Protein AF-A0A924K082-F1 (afdb_monomer_lite)

Structure (mmCIF, N/CA/C/O backbone):
data_AF-A0A924K082-F1
#
_entry.id   AF-A0A924K082-F1
#
loop_
_atom_site.group_PDB
_atom_site.id
_atom_site.type_symbol
_atom_site.label_atom_id
_atom_site.label_alt_id
_atom_site.label_comp_id
_atom_site.label_asym_id
_atom_site.label_entity_id
_atom_site.label_seq_id
_atom_site.pdbx_PDB_ins_code
_atom_site.Cartn_x
_atom_site.Cartn_y
_atom_site.Cartn_z
_atom_site.occupancy
_atom_site.B_iso_or_equiv
_atom_site.auth_seq_id
_atom_site.auth_comp_id
_atom_site.auth_asym_id
_atom_site.auth_atom_id
_atom_site.pdbx_PDB_model_num
ATOM 1 N N . MET A 1 1 ? -10.746 14.418 -27.716 1.00 26.72 1 MET A N 1
ATOM 2 C CA . MET A 1 1 ? -11.856 13.749 -27.009 1.00 26.72 1 MET A CA 1
ATOM 3 C C . MET A 1 1 ? -11.469 12.290 -26.883 1.00 26.72 1 MET A C 1
ATOM 5 O O . MET A 1 1 ? -11.535 11.559 -27.858 1.00 26.72 1 MET A O 1
ATOM 9 N N . THR A 1 2 ? -10.890 11.936 -25.743 1.00 29.92 2 THR A N 1
ATOM 10 C CA . THR A 1 2 ? -10.291 10.631 -25.459 1.00 29.92 2 THR A CA 1
ATOM 11 C C . THR A 1 2 ? -11.339 9.735 -24.813 1.00 29.92 2 THR A C 1
ATOM 13 O O . THR A 1 2 ? -11.785 9.998 -23.698 1.00 29.92 2 THR A O 1
ATOM 16 N N . HIS A 1 3 ? -11.756 8.686 -25.519 1.00 24.58 3 HIS A N 1
ATOM 17 C CA . HIS A 1 3 ? -12.536 7.612 -24.919 1.00 24.58 3 HIS A CA 1
ATOM 18 C C . HIS A 1 3 ? -11.596 6.763 -24.061 1.00 24.58 3 HIS A C 1
ATOM 20 O O . HIS A 1 3 ? -10.894 5.894 -24.563 1.00 24.58 3 HIS A O 1
ATOM 26 N N . SER A 1 4 ? -11.567 7.054 -22.761 1.00 30.02 4 SER A N 1
ATOM 27 C CA . SER A 1 4 ? -11.063 6.129 -21.750 1.00 30.02 4 SER A CA 1
ATOM 28 C C . SER A 1 4 ? -12.054 4.968 -21.681 1.00 30.02 4 SER A C 1
ATOM 30 O O . SER A 1 4 ? -13.101 5.066 -21.043 1.00 30.02 4 SER A O 1
ATOM 32 N N . MET A 1 5 ? -11.777 3.898 -22.425 1.00 28.41 5 MET A N 1
ATOM 33 C CA . MET A 1 5 ? -12.442 2.620 -22.205 1.00 28.41 5 MET A CA 1
ATOM 34 C C . MET A 1 5 ? -11.800 1.993 -20.969 1.00 28.41 5 MET A C 1
ATOM 36 O O . MET A 1 5 ? -10.816 1.275 -21.061 1.00 28.41 5 MET A O 1
ATOM 40 N N . LEU A 1 6 ? -12.332 2.346 -19.799 1.00 30.39 6 LEU A N 1
ATOM 41 C CA . LEU A 1 6 ? -12.111 1.608 -18.561 1.00 30.39 6 LEU A CA 1
ATOM 42 C C . LEU A 1 6 ? -12.690 0.202 -18.762 1.00 30.39 6 LEU A C 1
ATOM 44 O O . LEU A 1 6 ? -13.906 0.015 -18.673 1.00 30.39 6 LEU A O 1
ATOM 48 N N . ALA A 1 7 ? -11.840 -0.774 -19.074 1.00 30.09 7 ALA A N 1
ATOM 49 C CA . ALA A 1 7 ? -12.211 -2.171 -18.931 1.00 30.09 7 ALA A CA 1
ATOM 50 C C . ALA A 1 7 ? -12.443 -2.468 -17.436 1.00 30.09 7 ALA A C 1
ATOM 52 O O . ALA A 1 7 ? -11.798 -1.863 -16.571 1.00 30.09 7 ALA A O 1
ATOM 53 N N . PRO A 1 8 ? -13.391 -3.356 -17.097 1.00 28.47 8 PRO A N 1
ATOM 54 C CA . PRO A 1 8 ? -13.754 -3.618 -15.718 1.00 28.47 8 PRO A CA 1
ATOM 55 C C . PRO A 1 8 ? -12.577 -4.316 -15.038 1.00 28.47 8 PRO A C 1
ATOM 57 O O . PRO A 1 8 ? -12.337 -5.500 -15.264 1.00 28.47 8 PRO A O 1
ATOM 60 N N . THR A 1 9 ? -11.854 -3.596 -14.177 1.00 35.03 9 THR A N 1
ATOM 61 C CA . THR A 1 9 ? -11.096 -4.222 -13.090 1.00 35.03 9 THR A CA 1
ATOM 62 C C . THR A 1 9 ? -12.038 -5.230 -12.448 1.00 35.03 9 THR A C 1
ATOM 64 O O . THR A 1 9 ? -13.104 -4.831 -11.969 1.00 35.03 9 THR A O 1
ATOM 67 N N . SER A 1 10 ? -11.722 -6.524 -12.551 1.00 34.97 10 SER A N 1
ATOM 68 C CA . SER A 1 10 ? -12.610 -7.580 -12.080 1.00 34.97 10 SER A CA 1
ATOM 69 C C . SER A 1 10 ? -13.038 -7.254 -10.655 1.00 34.97 10 SER A C 1
ATOM 71 O O . SER A 1 10 ? -12.187 -7.064 -9.786 1.00 34.97 10 SER A O 1
ATOM 73 N N . LEU A 1 11 ? -14.352 -7.157 -10.475 1.00 38.88 11 LEU A N 1
ATOM 74 C CA . LEU A 1 11 ? -15.087 -7.020 -9.224 1.00 38.88 11 LEU A CA 1
ATOM 75 C C . LEU A 1 11 ? -14.789 -8.209 -8.292 1.00 38.88 11 LEU A C 1
ATOM 77 O O . LEU A 1 11 ? -15.653 -9.036 -8.044 1.00 38.88 11 LEU A O 1
ATOM 81 N N . ALA A 1 12 ? -13.553 -8.353 -7.823 1.00 42.09 12 ALA A N 1
ATOM 82 C CA . ALA A 1 12 ? -13.219 -9.266 -6.744 1.00 42.09 12 ALA A CA 1
ATOM 83 C C . ALA A 1 12 ? -13.394 -8.480 -5.447 1.00 42.09 12 ALA A C 1
ATOM 85 O O . ALA A 1 12 ? -12.447 -7.898 -4.914 1.00 42.09 12 ALA A O 1
ATOM 86 N N . ASP A 1 13 ? -14.639 -8.395 -4.983 1.00 44.03 13 ASP A N 1
ATOM 87 C CA . ASP A 1 13 ? -14.909 -7.933 -3.632 1.00 44.03 13 ASP A CA 1
ATOM 88 C C . ASP A 1 13 ? -14.080 -8.792 -2.654 1.00 44.03 13 ASP A C 1
ATOM 90 O O . ASP A 1 13 ? -14.045 -10.019 -2.740 1.00 44.03 13 ASP A O 1
ATOM 94 N N . GLY A 1 14 ? -13.405 -8.148 -1.705 1.00 53.84 14 GLY A N 1
ATOM 95 C CA . GLY A 1 14 ? -12.950 -8.799 -0.484 1.00 53.84 14 GLY A CA 1
ATOM 96 C C . GLY A 1 14 ? -11.584 -9.501 -0.506 1.00 53.84 14 GLY A C 1
ATOM 97 O O . GLY A 1 14 ? -11.430 -10.597 -1.035 1.00 53.84 14 GLY A O 1
ATOM 98 N N . HIS A 1 15 ? -10.612 -8.983 0.242 1.00 67.38 15 HIS A N 1
ATOM 99 C CA . HIS A 1 15 ? -9.517 -9.776 0.821 1.00 67.38 15 HIS A CA 1
ATOM 100 C C . HIS A 1 15 ? -9.980 -10.650 2.004 1.00 67.38 15 HIS A C 1
ATOM 102 O O . HIS A 1 15 ? -9.296 -11.597 2.408 1.00 67.38 15 HIS A O 1
ATOM 108 N N . GLY A 1 16 ? -11.162 -10.356 2.545 1.00 66.62 16 GLY A N 1
ATOM 109 C CA . GLY A 1 16 ? -11.896 -11.232 3.446 1.00 66.62 16 GLY A CA 1
ATOM 110 C C . GLY A 1 16 ? -11.431 -11.187 4.908 1.00 66.62 16 GLY A C 1
ATOM 111 O O . GLY A 1 16 ? -10.506 -10.465 5.289 1.00 66.62 16 GLY A O 1
ATOM 112 N N . PRO A 1 17 ? -12.069 -11.987 5.780 1.00 68.62 17 PRO A N 1
ATOM 113 C CA . PRO A 1 17 ? -11.933 -11.864 7.233 1.00 68.62 17 PRO A CA 1
ATOM 114 C C . PRO A 1 17 ? -10.538 -12.184 7.773 1.00 68.62 17 PRO A C 1
ATOM 116 O O . PRO A 1 17 ? -10.190 -11.733 8.862 1.00 68.62 17 PRO A O 1
ATOM 119 N N . GLN A 1 18 ? -9.754 -12.992 7.056 1.00 74.62 18 GLN A N 1
ATOM 120 C CA . GLN A 1 18 ? -8.394 -13.354 7.467 1.00 74.62 18 GLN A CA 1
ATOM 121 C C . GLN A 1 18 ? -7.409 -12.232 7.185 1.00 74.62 18 GLN A C 1
ATOM 123 O O . GLN A 1 18 ? -6.561 -11.953 8.026 1.00 74.62 18 GLN A O 1
ATOM 128 N N . TRP A 1 19 ? -7.568 -11.550 6.050 1.00 82.81 19 TRP A N 1
ATOM 129 C CA . TRP A 1 19 ? -6.830 -10.327 5.783 1.00 82.81 19 TRP A CA 1
ATOM 130 C C . TRP A 1 19 ? -7.171 -9.260 6.819 1.00 82.81 19 TRP A C 1
ATOM 132 O O . TRP A 1 19 ? -6.271 -8.729 7.456 1.00 82.81 19 TRP A O 1
ATOM 142 N N . ALA A 1 20 ? -8.459 -9.028 7.085 1.00 84.00 20 ALA A N 1
ATOM 143 C CA . ALA A 1 20 ? -8.888 -8.101 8.130 1.00 84.00 20 ALA A CA 1
ATOM 144 C C . ALA A 1 20 ? -8.333 -8.463 9.521 1.00 84.00 20 ALA A C 1
ATOM 146 O O . ALA A 1 20 ? -7.926 -7.579 10.270 1.00 84.00 20 ALA A O 1
ATOM 147 N N . ALA A 1 21 ? -8.279 -9.754 9.869 1.00 82.69 21 ALA A N 1
ATOM 148 C CA . ALA A 1 21 ? -7.679 -10.211 11.121 1.00 82.69 21 ALA A CA 1
ATOM 149 C C . ALA A 1 21 ? -6.160 -9.978 11.161 1.00 82.69 21 ALA A C 1
ATOM 151 O O . ALA A 1 21 ? -5.647 -9.528 12.179 1.00 82.69 21 ALA A O 1
ATOM 152 N N . ALA A 1 22 ? -5.450 -10.230 10.060 1.00 88.50 22 ALA A N 1
ATOM 153 C CA . ALA A 1 22 ? -4.018 -9.967 9.962 1.00 88.50 22 ALA A CA 1
ATOM 154 C C . ALA A 1 22 ? -3.694 -8.468 9.987 1.00 88.50 22 ALA A C 1
ATOM 156 O O . ALA A 1 22 ? -2.711 -8.069 10.605 1.00 88.50 22 ALA A O 1
ATOM 157 N N . VAL A 1 23 ? -4.534 -7.629 9.372 1.00 92.06 23 VAL A N 1
ATOM 158 C CA . VAL A 1 23 ? -4.428 -6.169 9.481 1.00 92.06 23 VAL A CA 1
ATOM 159 C C . VAL A 1 23 ? -4.683 -5.726 10.921 1.00 92.06 23 VAL A C 1
ATOM 161 O O . VAL A 1 23 ? -3.953 -4.880 11.417 1.00 92.06 23 VAL A O 1
ATOM 164 N N . ALA A 1 24 ? -5.657 -6.306 11.623 1.00 90.12 24 ALA A N 1
ATOM 165 C CA . ALA A 1 24 ? -5.892 -5.996 13.033 1.00 90.12 24 ALA A CA 1
ATOM 166 C C . ALA A 1 24 ? -4.722 -6.420 13.944 1.00 90.12 24 ALA A C 1
ATOM 168 O O . ALA A 1 24 ? -4.342 -5.648 14.819 1.00 90.12 24 ALA A O 1
ATOM 169 N N . ASP A 1 25 ? -4.102 -7.581 13.705 1.00 90.56 25 ASP A N 1
ATOM 170 C CA . ASP A 1 25 ? -2.865 -7.991 14.399 1.00 90.56 25 ASP A CA 1
ATOM 171 C C . ASP A 1 25 ? -1.707 -7.024 14.081 1.00 90.56 25 ASP A C 1
ATOM 173 O O . ASP A 1 25 ? -1.004 -6.561 14.977 1.00 90.56 25 ASP A O 1
ATOM 177 N N . LEU A 1 26 ? -1.561 -6.610 12.815 1.00 93.00 26 LEU A N 1
ATOM 178 C CA . LEU A 1 26 ? -0.624 -5.548 12.436 1.00 93.00 26 LEU A CA 1
ATOM 179 C C . LEU A 1 26 ? -0.899 -4.246 13.206 1.00 93.00 26 LEU A C 1
ATOM 181 O O . LEU A 1 26 ? 0.051 -3.625 13.669 1.00 93.00 26 LEU A O 1
ATOM 185 N N . VAL A 1 27 ? -2.158 -3.822 13.344 1.00 92.19 27 VAL A N 1
ATOM 186 C CA . VAL A 1 27 ? -2.535 -2.586 14.057 1.00 92.19 27 VAL A CA 1
ATOM 187 C C . VAL A 1 27 ? -2.154 -2.667 15.530 1.00 92.19 27 VAL A C 1
ATOM 189 O O . VAL A 1 27 ? -1.570 -1.722 16.060 1.00 92.19 27 VAL A O 1
ATOM 192 N N . ASP A 1 28 ? -2.438 -3.795 16.178 1.00 89.25 28 ASP A N 1
ATOM 193 C CA . ASP A 1 28 ? -2.092 -4.015 17.582 1.00 89.25 28 ASP A CA 1
ATOM 194 C C . ASP A 1 28 ? -0.571 -3.945 17.800 1.00 89.25 28 ASP A C 1
ATOM 196 O O . ASP A 1 28 ? -0.080 -3.173 18.629 1.00 89.25 28 ASP A O 1
ATOM 200 N N . ARG A 1 29 ? 0.202 -4.647 16.959 1.00 90.75 29 ARG A N 1
ATOM 201 C CA . ARG A 1 29 ? 1.673 -4.622 17.006 1.00 90.75 29 ARG A CA 1
ATOM 202 C C . ARG A 1 29 ? 2.254 -3.255 16.651 1.00 90.75 29 ARG A C 1
ATOM 204 O O . ARG A 1 29 ? 3.216 -2.816 17.278 1.00 90.75 29 ARG A O 1
ATOM 211 N N . ALA A 1 30 ? 1.679 -2.568 15.666 1.00 89.88 30 ALA A N 1
ATOM 212 C CA . ALA A 1 30 ? 2.106 -1.233 15.261 1.00 89.88 30 ALA A CA 1
ATOM 213 C C . ALA A 1 30 ? 1.944 -0.225 16.403 1.00 89.88 30 ALA A C 1
ATOM 215 O O . ALA A 1 30 ? 2.813 0.624 16.589 1.00 89.88 30 ALA A O 1
ATOM 216 N N . GLY A 1 31 ? 0.887 -0.352 17.213 1.00 85.94 31 GLY A N 1
ATOM 217 C CA . GLY A 1 31 ? 0.677 0.488 18.394 1.00 85.94 31 GLY A CA 1
ATOM 218 C C . GLY A 1 31 ? 1.845 0.457 19.387 1.00 85.94 31 GLY A C 1
ATOM 219 O O . GLY A 1 31 ? 2.114 1.479 20.018 1.00 85.94 31 GLY A O 1
ATOM 220 N N . ALA A 1 32 ? 2.549 -0.678 19.476 1.00 85.12 32 ALA A N 1
ATOM 221 C CA . ALA A 1 32 ? 3.740 -0.869 20.306 1.00 85.12 32 ALA A CA 1
ATOM 222 C C . ALA A 1 32 ? 5.065 -0.527 19.597 1.00 85.12 32 ALA A C 1
ATOM 224 O O . ALA A 1 32 ? 6.075 -0.330 20.265 1.00 85.12 32 ALA A O 1
ATOM 225 N N . ALA A 1 33 ? 5.080 -0.495 18.260 1.00 87.94 33 ALA A N 1
ATOM 226 C CA . ALA A 1 33 ? 6.289 -0.269 17.464 1.00 87.94 33 ALA A CA 1
ATOM 227 C C . ALA A 1 33 ? 6.651 1.218 17.300 1.00 87.94 33 ALA A C 1
ATOM 229 O O . ALA A 1 33 ? 7.806 1.540 17.023 1.00 87.94 33 ALA A O 1
ATOM 230 N N . PHE A 1 34 ? 5.671 2.115 17.431 1.00 88.81 34 PHE A N 1
ATOM 231 C CA . PHE A 1 34 ? 5.895 3.561 17.435 1.00 88.81 34 PHE A CA 1
ATOM 232 C C . PHE A 1 34 ? 6.294 4.071 18.821 1.00 88.81 34 PHE A C 1
ATOM 234 O O . PHE A 1 34 ? 5.855 3.522 19.832 1.00 88.81 34 PHE A O 1
ATOM 241 N N . ASP A 1 35 ? 7.049 5.173 18.849 1.00 85.94 35 ASP A N 1
ATOM 242 C CA . ASP A 1 35 ? 7.566 5.792 20.073 1.00 85.94 35 ASP A CA 1
ATOM 243 C C . ASP A 1 35 ? 6.460 5.962 21.143 1.00 85.94 35 ASP A C 1
ATOM 245 O O . ASP A 1 35 ? 5.474 6.685 20.914 1.00 85.94 35 ASP A O 1
ATOM 249 N N . PRO A 1 36 ? 6.593 5.314 22.320 1.00 81.44 36 PRO A N 1
ATOM 250 C CA . PRO A 1 36 ? 5.608 5.396 23.394 1.00 81.44 36 PRO A CA 1
ATOM 251 C C . PRO A 1 36 ? 5.480 6.805 23.992 1.00 81.44 36 PRO A C 1
ATOM 253 O O . PRO A 1 36 ? 4.479 7.095 24.650 1.00 81.44 36 PRO A O 1
ATOM 256 N N . ALA A 1 37 ? 6.446 7.703 23.766 1.00 85.00 37 ALA A N 1
ATOM 257 C CA . ALA A 1 37 ? 6.351 9.097 24.190 1.00 85.00 37 ALA A CA 1
ATOM 258 C C . ALA A 1 37 ? 5.257 9.868 23.430 1.00 85.00 37 ALA A C 1
ATOM 260 O O . ALA A 1 37 ? 4.687 10.822 23.967 1.00 85.00 37 ALA A O 1
ATOM 261 N N . VAL A 1 38 ? 4.907 9.446 22.209 1.00 84.81 38 VAL A N 1
ATOM 262 C CA . VAL A 1 38 ? 3.809 10.043 21.441 1.00 84.81 38 VAL A CA 1
ATOM 263 C C . VAL A 1 38 ? 2.475 9.628 22.069 1.00 84.81 38 VAL A C 1
ATOM 265 O O . VAL A 1 38 ? 2.086 8.472 21.977 1.00 84.81 38 VAL A O 1
ATOM 268 N N . GLN A 1 39 ? 1.732 10.563 22.663 1.00 80.50 39 GLN A N 1
ATOM 269 C CA . GLN A 1 39 ? 0.473 10.282 23.382 1.00 80.50 39 GLN A CA 1
ATOM 270 C C . GLN A 1 39 ? -0.773 10.133 22.474 1.00 80.50 39 GLN A C 1
ATOM 272 O O . GLN A 1 39 ? -1.863 9.839 22.962 1.00 80.50 39 GLN A O 1
ATOM 277 N N . GLY A 1 40 ? -0.637 10.352 21.162 1.00 86.38 40 GLY A N 1
ATOM 278 C CA . GLY A 1 40 ? -1.740 10.309 20.195 1.00 86.38 40 GLY A CA 1
ATOM 279 C C . GLY A 1 40 ? -2.251 8.914 19.837 1.00 86.38 40 GLY A C 1
ATOM 280 O O . GLY A 1 40 ? -1.585 7.903 20.086 1.00 86.38 40 GLY A O 1
ATOM 281 N N . CYS A 1 41 ? -3.423 8.865 19.195 1.00 89.44 41 CYS A N 1
ATOM 282 C CA . CYS A 1 41 ? -4.020 7.615 18.726 1.00 89.44 41 CYS A CA 1
ATOM 283 C C . CYS A 1 41 ? -3.287 7.066 17.492 1.00 89.44 41 CYS A C 1
ATOM 285 O O . CYS A 1 41 ? -2.743 7.823 16.689 1.00 89.44 41 CYS A O 1
ATOM 287 N N . LEU A 1 42 ? -3.284 5.741 17.327 1.00 92.50 42 LEU A N 1
ATOM 288 C CA . LEU A 1 42 ? -2.924 5.128 16.053 1.00 92.50 42 LEU A CA 1
ATOM 289 C C . LEU A 1 42 ? -4.115 5.290 15.108 1.00 92.50 42 LEU A C 1
ATOM 291 O O . LEU A 1 42 ? -5.166 4.672 15.301 1.00 92.50 42 LEU A O 1
ATOM 295 N N . THR A 1 43 ? -3.952 6.125 14.086 1.00 93.69 43 THR A N 1
ATOM 296 C CA . THR A 1 43 ? -4.981 6.287 13.057 1.00 93.69 43 THR A CA 1
ATOM 297 C C . THR A 1 43 ? -4.789 5.246 11.963 1.00 93.69 43 THR A C 1
ATOM 299 O O . THR A 1 43 ? -3.770 5.245 11.282 1.00 93.69 43 THR A O 1
ATOM 302 N N . VAL A 1 44 ? -5.789 4.395 11.755 1.00 94.56 44 VAL A N 1
ATOM 303 C CA . VAL A 1 44 ? -5.894 3.504 10.598 1.00 94.56 44 VAL A CA 1
ATOM 304 C C . VAL A 1 44 ? -6.682 4.233 9.520 1.00 94.56 44 VAL A C 1
ATOM 306 O O . VAL A 1 44 ? -7.897 4.395 9.631 1.00 94.56 44 VAL A O 1
ATOM 309 N N . MET A 1 45 ? -5.982 4.709 8.497 1.00 93.75 45 MET A N 1
ATOM 310 C CA . MET A 1 45 ? -6.576 5.409 7.368 1.00 93.75 45 MET A CA 1
ATOM 311 C C . MET A 1 45 ? -6.750 4.444 6.194 1.00 93.75 45 MET A C 1
ATOM 313 O O . MET A 1 45 ? -5.765 3.994 5.608 1.00 93.75 45 MET A O 1
ATOM 317 N N . ASP A 1 46 ? -7.998 4.142 5.851 1.00 91.94 46 ASP A N 1
ATOM 318 C CA . ASP A 1 46 ? -8.342 3.279 4.720 1.00 91.94 46 ASP A CA 1
ATOM 319 C C . ASP A 1 46 ? -8.511 4.121 3.456 1.00 91.94 46 ASP A C 1
ATOM 321 O O . ASP A 1 46 ? -9.392 4.979 3.412 1.00 91.94 46 ASP A O 1
ATOM 325 N N . LEU A 1 47 ? -7.650 3.909 2.454 1.00 89.44 47 LEU A N 1
ATOM 326 C CA . LEU A 1 47 ? -7.717 4.608 1.168 1.00 89.44 47 LEU A CA 1
ATOM 327 C C . LEU A 1 47 ? -8.620 3.918 0.146 1.00 89.44 47 LEU A C 1
ATOM 329 O O . LEU A 1 47 ? -8.826 4.494 -0.923 1.00 89.44 47 LEU A O 1
ATOM 333 N N . GLU A 1 48 ? -9.134 2.719 0.441 1.00 80.38 48 GLU A N 1
ATOM 334 C CA . GLU A 1 48 ? -10.056 1.967 -0.416 1.00 80.38 48 GLU A CA 1
ATOM 335 C C . GLU A 1 48 ? -11.379 1.585 0.283 1.00 80.38 48 GLU A C 1
ATOM 337 O O . GLU A 1 48 ? -11.898 0.483 0.075 1.00 80.38 48 GLU A O 1
ATOM 342 N N . PRO A 1 49 ? -12.016 2.504 1.039 1.00 71.44 49 PRO A N 1
ATOM 343 C CA . PRO A 1 49 ? -13.183 2.199 1.875 1.00 71.44 49 PRO A CA 1
ATOM 344 C C . PRO A 1 49 ? -14.456 1.884 1.070 1.00 71.44 49 PRO A C 1
ATOM 346 O O . PRO A 1 49 ? -15.499 1.583 1.651 1.00 71.44 49 PRO A O 1
ATOM 349 N N . TRP A 1 50 ? -14.398 1.986 -0.262 1.00 64.44 50 TRP A N 1
ATOM 350 C CA . TRP A 1 50 ? -15.462 1.569 -1.177 1.00 64.44 50 TRP A CA 1
ATOM 351 C C . TRP A 1 50 ? -15.553 0.042 -1.325 1.00 64.44 50 TRP A C 1
ATOM 353 O O . TRP A 1 50 ? -16.590 -0.452 -1.765 1.00 64.44 50 TRP A O 1
ATOM 363 N N . ARG A 1 51 ? -14.526 -0.728 -0.924 1.00 71.12 51 ARG A N 1
ATOM 364 C CA . ARG A 1 51 ? -14.610 -2.196 -0.802 1.00 71.12 51 ARG A CA 1
ATOM 365 C C . ARG A 1 51 ? -15.420 -2.551 0.450 1.00 71.12 51 ARG A C 1
ATOM 367 O O . ARG A 1 51 ? -14.860 -2.937 1.474 1.00 71.12 51 ARG A O 1
ATOM 374 N N . ARG A 1 52 ? -16.748 -2.373 0.411 1.00 64.38 52 ARG A N 1
ATOM 375 C CA . ARG A 1 52 ? -17.604 -2.396 1.620 1.00 64.38 52 ARG A CA 1
ATOM 376 C C . ARG A 1 52 ? -17.446 -3.663 2.461 1.00 64.38 52 ARG A C 1
ATOM 378 O O . ARG A 1 52 ? -17.438 -3.559 3.683 1.00 64.38 52 ARG A O 1
ATOM 385 N N . ALA A 1 53 ? -17.290 -4.827 1.830 1.00 62.78 53 ALA A N 1
ATOM 386 C CA . ALA A 1 53 ? -17.068 -6.084 2.543 1.00 62.78 53 ALA A CA 1
ATOM 387 C C . ALA A 1 53 ? -15.745 -6.070 3.333 1.00 62.78 53 ALA A C 1
ATOM 389 O O . ALA A 1 53 ? -15.732 -6.424 4.510 1.00 62.78 53 ALA A O 1
ATOM 390 N N . ASP A 1 54 ? -14.648 -5.603 2.730 1.00 72.25 54 ASP A N 1
ATOM 391 C CA . ASP A 1 54 ? -13.355 -5.483 3.414 1.00 72.25 54 ASP A CA 1
ATOM 392 C C . ASP A 1 54 ? -13.383 -4.434 4.514 1.00 72.25 54 ASP A C 1
ATOM 394 O O . ASP A 1 54 ? -12.919 -4.701 5.620 1.00 72.25 54 ASP A O 1
ATOM 398 N N . ALA A 1 55 ? -13.977 -3.274 4.242 1.00 72.94 55 ALA A N 1
ATOM 399 C CA . ALA A 1 55 ? -14.095 -2.208 5.224 1.00 72.94 55 ALA A CA 1
ATOM 400 C C . ALA A 1 55 ? -14.955 -2.639 6.428 1.00 72.94 55 ALA A C 1
ATOM 402 O O . ALA A 1 55 ? -14.615 -2.346 7.575 1.00 72.94 55 ALA A O 1
ATOM 403 N N . TRP A 1 56 ? -16.035 -3.393 6.192 1.00 72.69 56 TRP A N 1
ATOM 404 C CA . TRP A 1 56 ? -16.856 -3.981 7.252 1.00 72.69 56 TRP A CA 1
ATOM 405 C C . TRP A 1 56 ? -16.078 -5.014 8.070 1.00 72.69 56 TRP A C 1
ATOM 407 O O . TRP A 1 56 ? -16.061 -4.948 9.302 1.00 72.69 56 TRP A O 1
ATOM 417 N N . TRP A 1 57 ? -15.382 -5.940 7.404 1.00 77.31 57 TRP A N 1
ATOM 418 C CA . TRP A 1 57 ? -14.562 -6.944 8.075 1.00 77.31 57 TRP A CA 1
ATOM 419 C C . TRP A 1 57 ? -13.465 -6.323 8.922 1.00 77.31 57 TRP A C 1
ATOM 421 O O . TRP A 1 57 ? -13.278 -6.704 10.077 1.00 77.31 57 TRP A O 1
ATOM 431 N N . LEU A 1 58 ? -12.749 -5.369 8.338 1.00 85.12 58 LEU A N 1
ATOM 432 C CA . LEU A 1 58 ? -11.701 -4.619 8.997 1.00 85.12 58 LEU A CA 1
ATOM 433 C C . LEU A 1 58 ? -12.263 -3.909 10.224 1.00 85.12 58 LEU A C 1
ATOM 435 O O . LEU A 1 58 ? -11.746 -4.097 11.322 1.00 85.12 58 LEU A O 1
ATOM 439 N N . ARG A 1 59 ? -13.374 -3.185 10.078 1.00 81.50 59 ARG A N 1
ATOM 440 C CA . ARG A 1 59 ? -14.038 -2.518 11.198 1.00 81.50 59 ARG A CA 1
ATOM 441 C C . ARG A 1 59 ? -14.385 -3.490 12.324 1.00 81.50 59 ARG A C 1
ATOM 443 O O . ARG A 1 59 ? -14.001 -3.233 13.459 1.00 81.50 59 ARG A O 1
ATOM 450 N N . ASN A 1 60 ? -15.019 -4.622 12.025 1.00 80.75 60 ASN A N 1
ATOM 451 C CA . ASN A 1 60 ? -15.367 -5.624 13.039 1.00 80.75 60 ASN A CA 1
ATOM 452 C C . ASN A 1 60 ? -14.155 -6.179 13.797 1.00 80.75 60 ASN A C 1
ATOM 454 O O . ASN A 1 60 ? -14.298 -6.686 14.910 1.00 80.75 60 ASN A O 1
ATOM 458 N N . ARG A 1 61 ? -12.962 -6.126 13.196 1.00 86.62 61 ARG A N 1
ATOM 459 C CA . ARG A 1 61 ? -11.711 -6.535 13.842 1.00 86.62 61 ARG A CA 1
ATOM 460 C C . ARG A 1 61 ? -11.037 -5.399 14.606 1.00 86.62 61 ARG A C 1
ATOM 462 O O . ARG A 1 61 ? -10.450 -5.663 15.649 1.00 86.62 61 ARG A O 1
ATOM 469 N N . LEU A 1 62 ? -11.138 -4.163 14.123 1.00 87.69 62 LEU A N 1
ATOM 470 C CA . LEU A 1 62 ? -10.522 -2.986 14.741 1.00 87.69 62 LEU A CA 1
ATOM 471 C C . LEU A 1 62 ? -11.341 -2.400 15.897 1.00 87.69 62 LEU A C 1
ATOM 473 O O . LEU A 1 62 ? -10.766 -1.902 16.859 1.00 87.69 62 LEU A O 1
ATOM 477 N N . GLU A 1 63 ? -12.670 -2.456 15.828 1.00 84.94 63 GLU A N 1
ATOM 478 C CA . GLU A 1 63 ? -13.568 -1.875 16.835 1.00 84.94 63 GLU A CA 1
ATOM 479 C C . GLU A 1 63 ? -13.334 -2.480 18.237 1.00 84.94 63 GLU A C 1
ATOM 481 O O . GLU A 1 63 ? -13.150 -1.717 19.191 1.00 84.94 63 GLU A O 1
ATOM 486 N N . PRO A 1 64 ? -13.174 -3.812 18.397 1.00 83.19 64 PRO A N 1
ATOM 487 C CA . PRO A 1 64 ? -12.772 -4.393 19.677 1.00 83.19 64 PRO A CA 1
ATOM 488 C C . PRO A 1 64 ? -11.418 -3.889 20.190 1.00 83.19 64 PRO A C 1
ATOM 490 O O . PRO A 1 64 ? -11.284 -3.687 21.394 1.00 83.19 64 PRO A O 1
ATOM 493 N N . LEU A 1 65 ? -10.434 -3.656 19.310 1.00 83.31 65 LEU A N 1
ATOM 494 C CA . LEU A 1 65 ? -9.110 -3.150 19.703 1.00 83.31 65 LEU A CA 1
ATOM 495 C C . LEU A 1 65 ? -9.172 -1.716 20.232 1.00 83.31 65 LEU A C 1
ATOM 497 O O . LEU A 1 65 ? -8.384 -1.349 21.092 1.00 83.31 65 LEU A O 1
ATOM 501 N N . ALA A 1 66 ? -10.115 -0.907 19.752 1.00 80.06 66 ALA A N 1
ATOM 502 C CA . ALA A 1 66 ? -10.283 0.452 20.252 1.00 80.06 66 ALA A CA 1
ATOM 503 C C . ALA A 1 66 ? -11.043 0.536 21.580 1.00 80.06 66 ALA A C 1
ATOM 505 O O . ALA A 1 66 ? -10.826 1.472 22.350 1.00 80.06 66 ALA A O 1
ATOM 506 N N . HIS A 1 67 ? -11.950 -0.407 21.843 1.00 70.88 67 HIS A N 1
ATOM 507 C CA . HIS A 1 67 ? -12.733 -0.442 23.082 1.00 70.88 67 HIS A CA 1
ATOM 508 C C . HIS A 1 67 ? -12.034 -1.191 24.209 1.00 70.88 67 HIS A C 1
ATOM 510 O O . HIS A 1 67 ? -12.157 -0.828 25.383 1.00 70.88 67 HIS A O 1
ATOM 516 N N . ALA A 1 68 ? -11.311 -2.250 23.870 1.00 63.03 68 ALA A N 1
ATOM 517 C CA . ALA A 1 68 ? -10.511 -2.968 24.828 1.00 63.03 68 ALA A CA 1
ATOM 518 C C . ALA A 1 68 ? -9.248 -2.138 25.099 1.00 63.03 68 ALA A C 1
ATOM 520 O O . ALA A 1 68 ? -8.546 -1.759 24.170 1.00 63.03 68 ALA A O 1
ATOM 521 N N . LYS A 1 69 ? -8.899 -1.888 26.369 1.00 61.31 69 LYS A N 1
ATOM 522 C CA . LYS A 1 69 ? -7.576 -1.348 26.764 1.00 61.31 69 LYS A CA 1
ATOM 523 C C . LYS A 1 69 ? -6.438 -2.362 26.507 1.00 61.31 69 LYS A C 1
ATOM 525 O O . LYS A 1 69 ? -5.539 -2.509 27.326 1.00 61.31 69 LYS A O 1
ATOM 530 N N . VAL A 1 70 ? -6.572 -3.156 25.450 1.00 55.62 70 VAL A N 1
ATOM 531 C CA . VAL A 1 70 ? -5.720 -4.288 25.089 1.00 55.62 70 VAL A CA 1
ATOM 532 C C . VAL A 1 70 ? -4.609 -3.813 24.169 1.00 55.62 70 VAL A C 1
ATOM 534 O O . VAL A 1 70 ? -3.473 -4.240 24.352 1.00 55.62 70 VAL A O 1
ATOM 537 N N . SER A 1 71 ? -4.901 -2.879 23.259 1.00 60.00 71 SER A N 1
ATOM 538 C CA . SER A 1 71 ? -3.850 -2.230 22.489 1.00 60.00 71 SER A CA 1
ATOM 539 C C . SER A 1 71 ? -3.067 -1.266 23.378 1.00 60.00 71 SER A C 1
ATOM 541 O O . SER A 1 71 ? -3.620 -0.556 24.223 1.00 60.00 71 SER A O 1
ATOM 543 N N . GLN A 1 72 ? -1.756 -1.191 23.151 1.00 73.25 72 GLN A N 1
ATOM 544 C CA . GLN A 1 72 ? -0.868 -0.242 23.840 1.00 73.25 72 GLN A CA 1
ATOM 545 C C . GLN A 1 72 ? -1.251 1.227 23.574 1.00 73.25 72 GLN A C 1
ATOM 547 O O . GLN A 1 72 ? -0.812 2.131 24.281 1.00 73.25 72 GLN A O 1
ATOM 552 N N . ARG A 1 73 ? -2.072 1.475 22.546 1.00 82.88 73 ARG A N 1
ATOM 553 C CA . ARG A 1 73 ? -2.457 2.803 22.067 1.00 82.88 73 ARG A CA 1
ATOM 554 C C . ARG A 1 73 ? -3.896 2.791 21.560 1.00 82.88 73 ARG A C 1
ATOM 556 O O . ARG A 1 73 ? -4.291 1.847 20.881 1.00 82.88 73 ARG A O 1
ATOM 563 N N . ALA A 1 74 ? -4.669 3.842 21.841 1.00 87.00 74 ALA A N 1
ATOM 564 C CA . ALA A 1 74 ? -6.017 3.998 21.289 1.00 87.00 74 ALA A CA 1
ATOM 565 C C . ALA A 1 74 ? -5.997 3.959 19.750 1.00 87.00 74 ALA A C 1
ATOM 567 O O . ALA A 1 74 ? -5.108 4.547 19.132 1.00 87.00 74 ALA A O 1
ATOM 568 N N . VAL A 1 75 ? -6.985 3.296 19.144 1.00 89.44 75 VAL A N 1
ATOM 569 C CA . VAL A 1 75 ? -7.099 3.124 17.688 1.00 89.44 75 VAL A CA 1
ATOM 570 C C . VAL A 1 75 ? -8.286 3.926 17.153 1.00 89.44 75 VAL A C 1
ATOM 572 O O . VAL A 1 75 ? -9.363 3.945 17.756 1.00 89.44 75 VAL A O 1
ATOM 575 N N . ARG A 1 76 ? -8.091 4.581 16.006 1.00 90.69 76 ARG A N 1
ATOM 576 C CA . ARG A 1 76 ? -9.134 5.291 15.254 1.00 90.69 76 ARG A CA 1
ATOM 577 C C . ARG A 1 76 ? -9.188 4.764 13.828 1.00 90.69 76 ARG A C 1
ATOM 579 O O . ARG A 1 76 ? -8.143 4.627 13.201 1.00 90.69 76 ARG A O 1
ATOM 586 N N . TYR A 1 77 ? -10.387 4.537 13.301 1.00 91.31 77 TYR A N 1
ATOM 587 C CA . TYR A 1 77 ? -10.590 4.154 11.906 1.00 91.31 77 TYR A CA 1
ATOM 588 C C . TYR A 1 77 ? -11.123 5.336 11.091 1.00 91.31 77 TYR A C 1
ATOM 590 O O . TYR A 1 77 ? -12.159 5.922 11.423 1.00 91.31 77 TYR A O 1
ATOM 598 N N . VAL A 1 78 ? -10.412 5.683 10.018 1.00 90.94 78 VAL A N 1
ATOM 599 C CA . VAL A 1 78 ? -10.718 6.837 9.170 1.00 90.94 78 VAL A CA 1
ATOM 600 C C . VAL A 1 78 ? -10.829 6.405 7.702 1.00 90.94 78 VAL A C 1
ATOM 602 O O . VAL A 1 78 ? -9.805 6.173 7.059 1.00 90.94 78 VAL A O 1
ATOM 605 N N . PRO A 1 79 ? -12.044 6.322 7.136 1.00 87.69 79 PRO A N 1
ATOM 606 C CA . PRO A 1 79 ? -12.240 6.156 5.707 1.00 87.69 79 PRO A CA 1
ATOM 607 C C . PRO A 1 79 ? -11.756 7.418 4.988 1.00 87.69 79 PRO A C 1
ATOM 609 O O . PRO A 1 79 ? -12.090 8.553 5.353 1.00 87.69 79 PRO A O 1
ATOM 612 N N . CYS A 1 80 ? -10.967 7.213 3.947 1.00 87.94 80 CYS A N 1
ATOM 613 C CA . CYS A 1 80 ? -10.3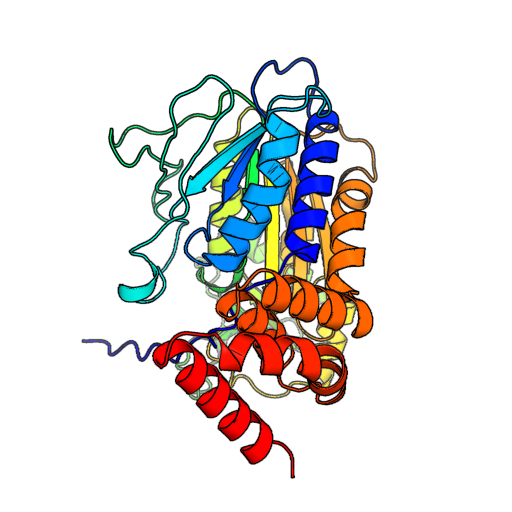72 8.271 3.162 1.00 87.94 80 CYS A CA 1
ATOM 614 C C . CYS A 1 80 ? -10.544 7.967 1.678 1.00 87.94 80 CYS A C 1
ATOM 616 O O . CYS A 1 80 ? -10.308 6.860 1.199 1.00 87.94 80 CYS A O 1
ATOM 618 N N . VAL A 1 81 ? -10.948 8.978 0.924 1.00 84.56 81 VAL A N 1
ATOM 619 C CA . VAL A 1 81 ? -10.902 8.907 -0.530 1.00 84.56 81 VAL A CA 1
ATOM 620 C C . VAL A 1 81 ? -9.445 9.104 -0.950 1.00 84.56 81 VAL A C 1
ATOM 622 O O . VAL A 1 81 ? -8.924 10.217 -0.904 1.00 84.56 81 VAL A O 1
ATOM 625 N N . GLY A 1 82 ? -8.766 8.012 -1.309 1.00 81.31 82 GLY A N 1
ATOM 626 C CA . GLY A 1 82 ? -7.360 8.054 -1.712 1.00 81.31 82 GLY A CA 1
ATOM 627 C C . GLY A 1 82 ? -7.100 8.795 -3.034 1.00 81.31 82 GLY A C 1
ATOM 628 O O . GLY A 1 82 ? -8.025 9.036 -3.817 1.00 81.31 82 GLY A O 1
ATOM 629 N N . PRO A 1 83 ? -5.829 9.131 -3.324 1.00 78.88 83 PRO A N 1
ATOM 630 C CA . PRO A 1 83 ? -5.456 9.780 -4.574 1.00 78.88 83 PRO A CA 1
ATOM 631 C C . PRO A 1 83 ? -5.641 8.832 -5.766 1.00 78.88 83 PRO A C 1
ATOM 633 O O . PRO A 1 83 ? -5.395 7.639 -5.664 1.00 78.88 83 PRO A O 1
ATOM 636 N N . GLY A 1 84 ? -6.023 9.362 -6.928 1.00 75.56 84 GLY A N 1
ATOM 637 C CA . GLY A 1 84 ? -6.163 8.580 -8.163 1.00 75.56 84 GLY A CA 1
ATOM 638 C C . GLY A 1 84 ? -7.608 8.463 -8.652 1.00 75.56 84 GLY A C 1
ATOM 639 O O . GLY A 1 84 ? -8.518 9.034 -8.045 1.00 75.56 84 GLY A O 1
ATOM 640 N N . PRO A 1 85 ? -7.830 7.784 -9.791 1.00 69.38 85 PRO A N 1
ATOM 641 C CA . PRO A 1 85 ? -9.172 7.574 -10.309 1.00 69.38 85 PRO A CA 1
ATOM 642 C C . PRO A 1 85 ? -9.986 6.765 -9.295 1.00 69.38 85 PRO A C 1
ATOM 644 O O . PRO A 1 85 ? -9.572 5.687 -8.849 1.00 69.38 85 PRO A O 1
ATOM 647 N N . LYS A 1 86 ? -11.145 7.311 -8.911 1.00 64.88 86 LYS A N 1
ATOM 648 C CA . LYS A 1 86 ? -12.140 6.554 -8.153 1.00 64.88 86 LYS A CA 1
ATOM 649 C C . LYS A 1 86 ? -12.677 5.439 -9.057 1.00 64.88 86 LYS A C 1
ATOM 651 O O . LYS A 1 86 ? -12.790 5.661 -10.266 1.00 64.88 86 LYS A O 1
ATOM 656 N N . PRO A 1 87 ? -13.044 4.275 -8.503 1.00 61.62 87 PRO A N 1
ATOM 657 C CA . PRO A 1 87 ? -13.891 3.350 -9.243 1.00 61.62 87 PRO A CA 1
ATOM 658 C C . PRO A 1 87 ? -15.184 4.054 -9.690 1.00 61.62 87 PRO A C 1
ATOM 660 O O . PRO A 1 87 ? -15.574 5.067 -9.101 1.00 61.62 87 PRO A O 1
ATOM 663 N N . ALA A 1 88 ? -15.822 3.541 -10.749 1.00 59.53 88 ALA A N 1
ATOM 664 C CA . ALA A 1 88 ? -17.005 4.142 -11.373 1.00 59.53 88 ALA A CA 1
ATOM 665 C C . ALA A 1 88 ? -18.050 4.607 -10.334 1.00 59.53 88 ALA A C 1
ATOM 667 O O . ALA A 1 88 ? -18.259 3.931 -9.328 1.00 59.53 88 ALA A O 1
ATOM 668 N N . GLU A 1 89 ? -18.709 5.750 -10.579 1.00 44.62 89 GLU A N 1
ATOM 669 C CA . GLU A 1 89 ? -19.526 6.516 -9.609 1.00 44.62 89 GLU A CA 1
ATOM 670 C C . GLU A 1 89 ? -20.499 5.692 -8.746 1.00 44.62 89 GLU A C 1
ATOM 672 O O . GLU A 1 89 ? -20.698 6.025 -7.578 1.00 44.62 89 GLU A O 1
ATOM 677 N N . ALA A 1 90 ? -21.049 4.592 -9.270 1.00 45.56 90 ALA A N 1
ATOM 678 C CA . ALA A 1 90 ? -21.926 3.686 -8.525 1.00 45.56 90 ALA A CA 1
ATOM 679 C C . ALA A 1 90 ? -21.242 2.966 -7.336 1.00 45.56 90 ALA A C 1
ATOM 681 O O . ALA A 1 90 ? -21.925 2.572 -6.396 1.00 45.56 90 ALA A O 1
ATOM 682 N N . GLN A 1 91 ? -19.911 2.808 -7.337 1.00 50.75 91 GLN A N 1
ATOM 683 C CA . GLN A 1 91 ? -19.137 2.162 -6.261 1.00 50.75 91 GLN A CA 1
ATOM 684 C C . GLN A 1 91 ? -18.612 3.159 -5.215 1.00 50.75 91 GLN A C 1
ATOM 686 O O . GLN A 1 91 ? -18.465 2.817 -4.044 1.00 50.75 91 GLN A O 1
ATOM 691 N N . ALA A 1 92 ? -18.360 4.412 -5.604 1.00 50.50 92 ALA A N 1
ATOM 692 C CA . ALA A 1 92 ? -17.812 5.435 -4.708 1.00 50.50 92 ALA A CA 1
ATOM 693 C C . ALA A 1 92 ? -18.854 6.051 -3.748 1.00 50.50 92 ALA A C 1
ATOM 695 O O . ALA A 1 92 ? -18.479 6.774 -2.825 1.00 50.50 92 ALA A O 1
ATOM 696 N N . GLN A 1 93 ? -20.150 5.790 -3.958 1.00 51.09 93 GLN A N 1
ATOM 697 C CA . GLN A 1 93 ? -21.249 6.431 -3.222 1.00 51.09 93 GLN A CA 1
ATOM 698 C C . GLN A 1 93 ? -21.449 5.932 -1.781 1.00 51.09 93 GLN A C 1
ATOM 700 O O . GLN A 1 93 ? -22.196 6.561 -1.036 1.00 51.09 93 GLN A O 1
ATOM 705 N N . ALA A 1 94 ? -20.776 4.861 -1.349 1.00 59.59 94 ALA A N 1
ATOM 706 C CA . ALA A 1 94 ? -20.923 4.334 0.008 1.00 59.59 94 ALA A CA 1
ATOM 707 C C . ALA A 1 94 ? -19.570 3.989 0.651 1.00 59.59 94 ALA A C 1
ATOM 709 O O . ALA A 1 94 ? -19.181 2.824 0.717 1.00 59.59 94 ALA A O 1
ATOM 710 N N . LEU A 1 95 ? -18.866 5.014 1.145 1.00 66.56 95 LEU A N 1
ATOM 711 C CA . LEU A 1 95 ? -17.718 4.831 2.039 1.00 66.56 95 LEU A CA 1
ATOM 712 C C . LEU A 1 95 ? -18.195 4.170 3.344 1.00 66.56 95 LEU A C 1
ATOM 714 O O . LEU A 1 95 ? -19.317 4.414 3.790 1.00 66.56 95 LEU A O 1
ATOM 718 N N . ALA A 1 96 ? -17.355 3.347 3.969 1.00 70.44 96 ALA A N 1
ATOM 719 C CA . ALA A 1 96 ? -17.617 2.882 5.330 1.00 70.44 96 ALA A CA 1
ATOM 720 C C . ALA A 1 96 ? -17.690 4.059 6.317 1.00 70.44 96 ALA A C 1
ATOM 722 O O . ALA A 1 96 ? -17.010 5.066 6.127 1.00 70.44 96 ALA A O 1
ATOM 723 N N . ASP A 1 97 ? -18.477 3.921 7.385 1.00 73.88 97 ASP A N 1
ATOM 724 C CA . ASP A 1 97 ? -18.566 4.952 8.420 1.00 73.88 97 ASP A CA 1
ATOM 725 C C . ASP A 1 97 ? -17.260 5.046 9.216 1.00 73.88 97 ASP A C 1
ATOM 727 O O . ASP A 1 97 ? -16.702 4.039 9.668 1.00 73.88 97 ASP A O 1
ATOM 731 N N . ALA A 1 98 ? -16.790 6.275 9.418 1.00 80.62 98 ALA A N 1
ATOM 732 C CA . ALA A 1 98 ? -15.662 6.565 10.290 1.00 80.62 98 ALA A CA 1
ATOM 733 C C . ALA A 1 98 ? -16.028 6.348 11.760 1.00 80.62 98 ALA A C 1
ATOM 735 O O . ALA A 1 98 ? -17.183 6.534 12.145 1.00 80.62 98 ALA A O 1
ATOM 736 N N . TRP A 1 99 ? -15.039 6.044 12.602 1.00 84.44 99 TRP A N 1
ATOM 737 C CA . TRP A 1 99 ? -15.242 6.026 14.050 1.00 84.44 99 TRP A CA 1
ATOM 738 C C . TRP A 1 99 ? -13.933 6.228 14.826 1.00 84.44 99 TRP A C 1
ATOM 740 O O . TRP A 1 99 ? -12.839 5.886 14.378 1.00 84.44 99 TRP A O 1
ATOM 750 N N . SER A 1 100 ? -14.055 6.796 16.026 1.00 70.25 100 SER A N 1
ATOM 751 C CA . SER A 1 100 ? -12.962 6.977 16.983 1.00 70.25 100 SER A CA 1
ATOM 752 C C . SER A 1 100 ? -13.463 6.688 18.388 1.00 70.25 100 SER A C 1
ATOM 754 O O . SER A 1 100 ? -14.542 7.146 18.761 1.00 70.25 100 SER A O 1
ATOM 756 N N . ALA A 1 101 ? -12.646 6.041 19.219 1.00 64.81 101 ALA A N 1
ATOM 757 C CA . ALA A 1 101 ? -12.881 6.066 20.658 1.00 64.81 101 ALA A CA 1
ATOM 758 C C . ALA A 1 101 ? -12.787 7.522 21.160 1.00 64.81 101 ALA A C 1
ATOM 760 O O . ALA A 1 101 ? -11.770 8.184 20.956 1.00 64.81 101 ALA A O 1
ATOM 761 N N . GLY A 1 102 ? -13.862 8.044 21.759 1.00 61.53 102 GLY A N 1
ATOM 762 C CA . GLY A 1 102 ? -13.871 9.343 22.448 1.00 61.53 102 GLY A CA 1
ATOM 763 C C . GLY A 1 102 ? -13.752 10.608 21.582 1.00 61.53 102 GLY A C 1
ATOM 764 O O . GLY A 1 102 ? -13.642 11.692 22.148 1.00 61.53 102 GLY A O 1
ATOM 765 N N . ALA A 1 103 ? -13.787 10.510 20.249 1.00 66.81 103 ALA A N 1
ATOM 766 C CA . ALA A 1 103 ? -13.735 11.664 19.342 1.00 66.81 103 ALA A CA 1
ATOM 767 C C . ALA A 1 103 ? -14.794 11.541 18.231 1.00 66.81 103 ALA A C 1
ATOM 769 O O . ALA A 1 103 ? -15.203 10.423 17.905 1.00 66.81 103 ALA A O 1
ATOM 770 N N . PRO A 1 104 ? -15.259 12.659 17.644 1.00 69.62 104 PRO A N 1
ATOM 771 C CA . PRO A 1 104 ? -16.222 12.605 16.554 1.00 69.62 104 PRO A CA 1
ATOM 772 C C . PRO A 1 104 ? -15.628 11.907 15.314 1.00 69.62 104 PRO A C 1
ATOM 774 O O . PRO A 1 104 ? -14.429 12.039 15.051 1.00 69.62 104 PRO A O 1
ATOM 777 N N . PRO A 1 105 ? -16.448 11.172 14.541 1.00 73.81 105 PRO A N 1
ATOM 778 C CA . PRO A 1 105 ? -16.023 10.552 13.291 1.00 73.81 105 PRO A CA 1
ATOM 779 C C . PRO A 1 105 ? -15.585 11.605 12.262 1.00 73.81 105 PRO A C 1
ATOM 781 O O . PRO A 1 105 ? -16.172 12.683 12.168 1.00 73.81 105 PRO A O 1
ATOM 784 N N . VAL A 1 106 ? -14.554 11.284 11.477 1.00 80.81 106 VAL A N 1
ATOM 785 C CA . VAL A 1 106 ? -13.983 12.169 10.450 1.00 80.81 106 VAL A CA 1
ATOM 786 C C . VAL A 1 106 ? -13.932 11.431 9.117 1.00 80.81 106 VAL A C 1
ATOM 788 O O . VAL A 1 106 ? -13.478 10.293 9.059 1.00 80.81 106 VAL A O 1
ATOM 791 N N . THR A 1 107 ? -14.354 12.093 8.042 1.00 83.69 107 THR A N 1
ATOM 792 C CA . THR A 1 107 ? -14.191 11.610 6.662 1.00 83.69 107 THR A CA 1
ATOM 793 C C . THR A 1 107 ? -13.136 12.455 5.967 1.00 83.69 107 THR A C 1
ATOM 795 O O . THR A 1 107 ? -13.202 13.689 6.024 1.00 83.69 107 THR A O 1
ATOM 798 N N . LEU A 1 108 ? -12.176 11.803 5.311 1.00 88.44 108 LEU A N 1
ATOM 799 C CA . LEU A 1 108 ? -11.065 12.475 4.641 1.00 88.44 108 LEU A CA 1
ATOM 800 C C . LEU A 1 108 ? -11.110 12.309 3.119 1.00 88.44 108 LEU A C 1
ATOM 802 O O . LEU A 1 108 ? -11.632 11.328 2.589 1.00 88.44 108 LEU A O 1
ATOM 806 N N . ASP A 1 109 ? -10.513 13.272 2.428 1.00 88.38 109 ASP A N 1
ATOM 807 C CA . ASP A 1 109 ? -10.177 13.201 1.008 1.00 88.38 109 ASP A CA 1
ATOM 808 C C . ASP A 1 109 ? -8.694 13.534 0.828 1.00 88.38 109 ASP A C 1
ATOM 810 O O . ASP A 1 109 ? -8.191 14.499 1.414 1.00 88.38 109 ASP A O 1
ATOM 814 N N . TRP A 1 110 ? -7.986 12.754 0.014 1.00 89.94 110 TRP A N 1
ATOM 815 C CA . TRP A 1 110 ? -6.580 12.979 -0.304 1.00 89.94 110 TRP A CA 1
ATOM 816 C C . TRP A 1 110 ? -6.359 13.070 -1.817 1.00 89.94 110 TRP A C 1
ATOM 818 O O . TRP A 1 110 ? -5.874 12.132 -2.453 1.00 89.94 110 TRP A O 1
ATOM 828 N N . PRO A 1 111 ? -6.628 14.236 -2.426 1.00 84.25 111 PRO A N 1
ATOM 829 C CA . PRO A 1 111 ? -6.423 14.422 -3.854 1.00 84.25 111 PRO A CA 1
ATOM 830 C C . PRO A 1 111 ? -4.948 14.293 -4.253 1.00 84.25 111 PRO A C 1
ATOM 832 O O . PRO A 1 111 ? -4.054 14.781 -3.558 1.00 84.25 111 PRO A O 1
ATOM 835 N N . ALA A 1 112 ? -4.686 13.751 -5.448 1.00 81.81 112 ALA A N 1
ATOM 836 C CA . ALA A 1 112 ? -3.330 13.483 -5.946 1.00 81.81 112 ALA A CA 1
ATOM 837 C C . ALA A 1 112 ? -2.393 14.710 -5.955 1.00 81.81 112 ALA A C 1
ATOM 839 O O . ALA A 1 112 ? -1.178 14.571 -5.798 1.00 81.81 112 ALA A O 1
ATOM 840 N N . HIS A 1 113 ? -2.935 15.921 -6.112 1.00 81.94 113 HIS A N 1
ATOM 841 C CA . HIS A 1 113 ? -2.160 17.166 -6.147 1.00 81.94 113 HIS A CA 1
ATOM 842 C C . HIS A 1 113 ? -1.917 17.784 -4.759 1.00 81.94 113 HIS A C 1
ATOM 844 O O . HIS A 1 113 ? -1.052 18.646 -4.629 1.00 81.94 113 HIS A O 1
ATOM 850 N N . LYS A 1 114 ? -2.625 17.348 -3.710 1.00 86.44 114 LYS A N 1
ATOM 851 C CA . LYS A 1 114 ? -2.465 17.877 -2.346 1.00 86.44 114 LYS A CA 1
ATOM 852 C C . LYS A 1 114 ? -1.295 17.214 -1.626 1.00 86.44 114 LYS A C 1
ATOM 854 O O . LYS A 1 114 ? -0.889 16.109 -1.984 1.00 86.44 114 LYS A O 1
ATOM 859 N N . ALA A 1 115 ? -0.724 17.916 -0.650 1.00 88.19 115 ALA A N 1
ATOM 860 C CA . ALA A 1 115 ? 0.381 17.416 0.174 1.00 88.19 115 ALA A CA 1
ATOM 861 C C . ALA A 1 115 ? -0.103 16.620 1.398 1.00 88.19 115 ALA A C 1
ATOM 863 O O . ALA A 1 115 ? 0.635 15.785 1.901 1.00 88.19 115 ALA A O 1
ATOM 864 N N . ALA A 1 116 ? -1.341 16.853 1.836 1.00 91.25 116 ALA A N 1
ATOM 865 C CA . ALA A 1 116 ? -1.957 16.231 3.000 1.00 91.25 116 ALA A CA 1
ATOM 866 C C . ALA A 1 116 ? -3.429 15.891 2.696 1.00 91.25 116 ALA A C 1
ATOM 868 O O . ALA A 1 116 ? -4.016 16.520 1.805 1.00 91.25 116 ALA A O 1
ATOM 869 N N . PRO A 1 117 ? -4.034 14.935 3.420 1.00 91.00 117 PRO A N 1
ATOM 870 C CA . PRO A 1 117 ? -5.472 14.728 3.406 1.00 91.00 117 PRO A CA 1
ATOM 871 C C . PRO A 1 117 ? -6.200 15.933 4.010 1.00 91.00 117 PRO A C 1
ATOM 873 O O . PRO A 1 117 ? -5.684 16.639 4.878 1.00 91.00 117 PRO A O 1
ATOM 876 N N . HIS A 1 118 ? -7.427 16.159 3.559 1.00 90.44 118 HIS A N 1
ATOM 877 C CA . HIS A 1 118 ? -8.299 17.227 4.027 1.00 90.44 118 HIS A CA 1
ATOM 878 C C . HIS A 1 118 ? -9.584 16.645 4.609 1.00 90.44 118 HIS A C 1
ATOM 880 O O . HIS A 1 118 ? -10.083 15.621 4.142 1.00 90.44 118 HIS A O 1
ATOM 886 N N . CYS A 1 119 ? -10.146 17.313 5.614 1.00 89.25 119 CYS A N 1
ATOM 887 C CA . CYS A 1 119 ? -11.472 16.968 6.112 1.00 89.25 119 CYS A CA 1
ATOM 888 C C . CYS A 1 119 ? -12.521 17.284 5.041 1.00 89.25 119 CYS A C 1
ATOM 890 O O . CYS A 1 119 ? -12.607 18.423 4.583 1.00 89.25 119 CYS A O 1
ATOM 892 N N . ALA A 1 120 ? -13.344 16.298 4.678 1.00 82.81 120 ALA A N 1
ATOM 893 C CA . ALA A 1 120 ? -14.346 16.448 3.623 1.00 82.81 120 ALA A CA 1
ATOM 894 C C . ALA A 1 120 ? -15.377 17.552 3.931 1.00 82.81 120 ALA A C 1
ATOM 896 O O . ALA A 1 120 ? -15.865 18.214 3.021 1.00 82.81 120 ALA A O 1
ATOM 897 N N . HIS A 1 121 ? -15.678 17.777 5.214 1.00 81.62 121 HIS A N 1
ATOM 898 C CA . HIS A 1 121 ? -16.670 18.764 5.648 1.00 81.62 121 HIS A CA 1
ATOM 899 C C . HIS A 1 121 ? -16.102 20.183 5.744 1.00 81.62 121 HIS A C 1
ATOM 901 O O . HIS A 1 121 ? -16.761 21.135 5.339 1.00 81.62 121 HIS A O 1
ATOM 907 N N . SER A 1 122 ? -14.896 20.345 6.301 1.00 87.06 122 SER A N 1
ATOM 908 C CA . SER A 1 122 ? -14.315 21.674 6.544 1.00 87.06 122 SER A CA 1
ATOM 909 C C . SER A 1 122 ? -13.354 22.140 5.450 1.00 87.06 122 SER A C 1
ATOM 911 O O . SER A 1 122 ? -13.004 23.315 5.406 1.00 87.06 122 SER A O 1
ATOM 913 N N . GLY A 1 123 ? -12.872 21.237 4.591 1.00 86.81 123 GLY A N 1
ATOM 914 C CA . GLY A 1 123 ? -11.863 21.519 3.563 1.00 86.81 123 GLY A CA 1
ATOM 915 C C . GLY A 1 123 ? -10.457 21.811 4.108 1.00 86.81 123 GLY A C 1
ATOM 916 O O . GLY A 1 123 ? -9.503 21.945 3.337 1.00 86.81 123 GLY A O 1
ATOM 917 N N . HIS A 1 124 ? -10.285 21.895 5.428 1.00 90.00 124 HIS A N 1
ATOM 918 C CA . HIS A 1 124 ? -8.988 22.139 6.051 1.00 90.00 124 HIS A CA 1
ATOM 919 C C . HIS A 1 124 ? -8.107 20.891 6.022 1.00 90.00 124 HIS A C 1
ATOM 921 O O . HIS A 1 124 ? -8.605 19.764 6.071 1.00 90.00 124 HIS A O 1
ATOM 927 N N . ALA A 1 125 ? -6.792 21.108 5.933 1.00 91.25 125 ALA A N 1
ATOM 928 C CA . ALA A 1 125 ? -5.817 20.029 6.014 1.00 91.25 125 ALA A CA 1
ATOM 929 C C . ALA A 1 125 ? -5.959 19.323 7.366 1.00 91.25 125 ALA A C 1
ATOM 931 O O . ALA A 1 125 ? -6.014 19.976 8.410 1.00 91.25 125 ALA A O 1
ATOM 932 N N . TRP A 1 126 ? -6.047 17.999 7.334 1.00 91.62 126 TRP A N 1
ATOM 933 C CA . TRP A 1 126 ? -6.107 17.182 8.531 1.00 91.62 126 TRP A CA 1
ATOM 934 C C . TRP A 1 126 ? -4.690 16.813 8.965 1.00 91.62 126 TRP A C 1
ATOM 936 O O . TRP A 1 126 ? -3.866 16.399 8.148 1.00 91.62 126 TRP A O 1
ATOM 946 N N . VAL A 1 127 ? -4.408 16.978 10.254 1.00 90.38 127 VAL A N 1
ATOM 947 C CA . VAL A 1 127 ? -3.115 16.648 10.856 1.00 90.38 127 VAL A CA 1
ATOM 948 C C . VAL A 1 127 ? -3.348 15.520 11.858 1.00 90.38 127 VAL A C 1
ATOM 950 O O . VAL A 1 127 ? -4.222 15.668 12.718 1.00 90.38 127 VAL A O 1
ATOM 953 N N . PRO A 1 128 ? -2.622 14.397 11.747 1.00 90.69 128 PRO A N 1
ATOM 954 C CA . PRO A 1 128 ? -2.768 13.295 12.678 1.00 90.69 128 PRO A CA 1
ATOM 955 C C . PRO A 1 128 ? -2.200 13.696 14.043 1.00 90.69 128 PRO A C 1
ATOM 957 O O . PRO A 1 128 ? -1.154 14.334 14.131 1.00 90.69 128 PRO A O 1
ATOM 960 N N . ASP A 1 129 ? -2.899 13.316 15.110 1.00 90.00 129 ASP A N 1
ATOM 961 C CA . ASP A 1 129 ? -2.495 13.564 16.501 1.00 90.00 129 ASP A CA 1
ATOM 962 C C . ASP A 1 129 ? -1.476 12.529 17.021 1.00 90.00 129 ASP A C 1
ATOM 964 O O . ASP A 1 129 ? -0.936 12.682 18.115 1.00 90.00 129 ASP A O 1
ATOM 968 N N . GLY A 1 130 ? -1.206 11.484 16.234 1.00 92.62 130 GLY A N 1
ATOM 969 C CA . GLY A 1 130 ? -0.316 10.371 16.538 1.00 92.62 130 GLY A CA 1
ATOM 970 C C . GLY A 1 130 ? 0.147 9.648 15.265 1.00 92.62 130 GLY A C 1
ATOM 971 O O . GLY A 1 130 ? 0.027 10.201 14.167 1.00 92.62 130 GLY A O 1
ATOM 972 N N . PRO A 1 131 ? 0.721 8.440 15.386 1.00 94.62 131 PRO A N 1
ATOM 973 C CA . PRO A 1 131 ? 1.184 7.673 14.235 1.00 94.62 131 PRO A CA 1
ATOM 974 C C . PRO A 1 131 ? 0.024 7.232 13.335 1.00 94.62 131 PRO A C 1
ATOM 976 O O . PRO A 1 131 ? -1.121 7.083 13.778 1.00 94.62 131 PRO A O 1
ATOM 979 N N . VAL A 1 132 ? 0.329 6.979 12.062 1.00 95.69 132 VAL A N 1
ATOM 980 C CA . VAL A 1 132 ? -0.675 6.596 11.060 1.00 95.69 132 VAL A CA 1
ATOM 981 C C . VAL A 1 132 ? -0.324 5.257 10.417 1.00 95.69 132 VAL A C 1
ATOM 983 O O . VAL A 1 132 ? 0.795 5.052 9.958 1.00 95.69 132 VAL A O 1
ATOM 986 N N . LEU A 1 133 ? -1.300 4.357 10.323 1.00 96.62 133 LEU A N 1
ATOM 987 C CA . LEU A 1 133 ? -1.278 3.215 9.417 1.00 96.62 133 LEU A CA 1
ATOM 988 C C . LEU A 1 133 ? -2.165 3.531 8.213 1.00 96.62 133 LEU A C 1
ATOM 990 O O . LEU A 1 133 ? -3.378 3.662 8.339 1.00 96.62 133 LEU A O 1
ATOM 994 N N . ILE A 1 134 ? -1.559 3.631 7.039 1.00 96.50 134 ILE A N 1
ATOM 995 C CA . ILE A 1 134 ? -2.247 3.830 5.771 1.00 96.50 134 ILE A CA 1
ATOM 996 C C . ILE A 1 134 ? -2.466 2.473 5.113 1.00 96.50 134 ILE A C 1
ATOM 998 O O . ILE A 1 134 ? -1.507 1.776 4.780 1.00 96.50 134 ILE A O 1
ATOM 1002 N N . LEU A 1 135 ? -3.725 2.122 4.875 1.00 94.88 135 LEU A N 1
ATOM 1003 C CA . LEU A 1 135 ? -4.098 0.987 4.042 1.00 94.88 135 LEU A CA 1
ATOM 1004 C C . LEU A 1 135 ? -4.247 1.503 2.612 1.00 94.88 135 LEU A C 1
ATOM 1006 O O . LEU A 1 135 ? -5.273 2.065 2.239 1.00 94.88 135 LEU A O 1
ATOM 1010 N N . ALA A 1 136 ? -3.175 1.380 1.832 1.00 92.44 136 ALA A N 1
ATOM 1011 C CA . ALA A 1 136 ? -3.118 1.885 0.466 1.00 92.44 136 ALA A CA 1
ATOM 1012 C C . ALA A 1 136 ? -3.752 0.923 -0.550 1.00 92.44 136 ALA A C 1
ATOM 1014 O O . ALA A 1 136 ? -4.018 1.337 -1.674 1.00 92.44 136 ALA A O 1
ATOM 1015 N N . GLY A 1 137 ? -3.991 -0.339 -0.177 1.00 87.06 137 GLY A N 1
ATOM 1016 C CA . GLY A 1 137 ? -4.570 -1.342 -1.073 1.00 87.06 137 GLY A CA 1
ATOM 1017 C C . GLY A 1 137 ? -3.825 -1.396 -2.410 1.00 87.06 137 GLY A C 1
ATOM 1018 O O . GLY A 1 137 ? -2.590 -1.410 -2.427 1.00 87.06 137 GLY A O 1
ATOM 1019 N N . GLU A 1 138 ? -4.578 -1.341 -3.508 1.00 85.94 138 GLU A N 1
ATOM 1020 C CA . GLU A 1 138 ? -4.088 -1.371 -4.895 1.00 85.94 138 GLU A CA 1
ATOM 1021 C C . GLU A 1 138 ? -3.710 0.013 -5.451 1.00 85.94 138 GLU A C 1
ATOM 1023 O O . GLU A 1 138 ? -3.464 0.175 -6.649 1.00 85.94 138 GLU A O 1
ATOM 1028 N N . LEU A 1 139 ? -3.614 1.041 -4.603 1.00 88.88 139 LEU A N 1
ATOM 1029 C CA . LEU A 1 139 ? -3.267 2.403 -5.018 1.00 88.88 139 LEU A CA 1
ATOM 1030 C C . LEU A 1 139 ? -1.994 2.473 -5.876 1.00 88.88 139 LEU A C 1
ATOM 1032 O O . LEU A 1 139 ? -1.938 3.240 -6.837 1.00 88.88 139 LEU A O 1
ATOM 1036 N N . ALA A 1 140 ? -0.984 1.660 -5.559 1.00 89.75 140 ALA A N 1
ATOM 1037 C CA . ALA A 1 140 ? 0.272 1.627 -6.305 1.00 89.75 140 ALA A CA 1
ATOM 1038 C C . ALA A 1 140 ? 0.085 1.258 -7.786 1.00 89.75 140 ALA A C 1
ATOM 1040 O O . ALA A 1 140 ? 0.819 1.759 -8.634 1.00 89.75 140 ALA A O 1
ATOM 1041 N N . GLN A 1 141 ? -0.918 0.430 -8.089 1.00 86.81 141 GLN A N 1
ATOM 1042 C CA . GLN A 1 141 ? -1.261 0.015 -9.445 1.00 86.81 141 GLN A CA 1
ATOM 1043 C C . GLN A 1 141 ? -2.095 1.075 -10.184 1.00 86.81 141 GLN A C 1
ATOM 1045 O O . GLN A 1 141 ? -1.972 1.213 -11.399 1.00 86.81 141 GLN A O 1
ATOM 1050 N N . ARG A 1 142 ? -2.922 1.839 -9.455 1.00 85.31 142 ARG A N 1
ATOM 1051 C CA . ARG A 1 142 ? -3.827 2.867 -10.010 1.00 85.31 142 ARG A CA 1
ATOM 1052 C C . ARG A 1 142 ? -3.150 4.203 -10.305 1.00 85.31 142 ARG A C 1
ATOM 1054 O O . ARG A 1 142 ? -3.681 5.010 -11.069 1.00 85.31 142 ARG A O 1
ATOM 1061 N N . LEU A 1 143 ? -2.019 4.481 -9.662 1.00 89.06 143 LEU A N 1
ATOM 1062 C CA . LEU A 1 143 ? -1.249 5.696 -9.908 1.00 89.06 143 LEU A CA 1
ATOM 1063 C C . LEU A 1 143 ? -0.331 5.540 -11.131 1.00 89.06 143 LEU A C 1
ATOM 1065 O O . LEU A 1 143 ? 0.035 4.421 -11.477 1.00 89.06 143 LEU A O 1
ATOM 1069 N N . PRO A 1 144 ? 0.073 6.650 -11.781 1.00 88.94 144 PRO A N 1
ATOM 1070 C CA . PRO A 1 144 ? 0.910 6.592 -12.975 1.00 88.94 144 PRO A CA 1
ATOM 1071 C C . PRO A 1 144 ? 2.205 5.796 -12.769 1.00 88.94 144 PRO A C 1
ATOM 1073 O O . PRO A 1 144 ? 2.945 6.030 -11.804 1.00 88.94 144 PRO A O 1
ATOM 1076 N N . GLN A 1 145 ? 2.487 4.907 -13.720 1.00 90.19 145 GLN A N 1
ATOM 1077 C CA . GLN A 1 145 ? 3.703 4.105 -13.788 1.00 90.19 145 GLN A CA 1
ATOM 1078 C C . GLN A 1 145 ? 4.335 4.272 -15.169 1.00 90.19 145 GLN A C 1
ATOM 1080 O O . GLN A 1 145 ? 3.632 4.256 -16.178 1.00 90.19 145 GLN A O 1
ATOM 1085 N N . ASP A 1 146 ? 5.657 4.401 -15.209 1.00 89.50 146 ASP A N 1
ATOM 1086 C CA . ASP A 1 146 ? 6.408 4.364 -16.461 1.00 89.50 146 ASP A CA 1
ATOM 1087 C C . ASP A 1 146 ? 6.807 2.914 -16.751 1.00 89.50 146 ASP A C 1
ATOM 1089 O O . ASP A 1 146 ? 7.380 2.244 -15.893 1.00 89.50 146 ASP A O 1
ATOM 1093 N N . LEU A 1 147 ? 6.509 2.415 -17.951 1.00 88.38 147 LEU A N 1
ATOM 1094 C CA . LEU A 1 147 ? 6.972 1.102 -18.396 1.00 88.38 147 LEU A CA 1
ATOM 1095 C C . LEU A 1 147 ? 8.313 1.259 -19.118 1.00 88.38 147 LEU A C 1
ATOM 1097 O O . LEU A 1 147 ? 8.432 2.027 -20.073 1.00 88.38 147 LEU A O 1
ATOM 1101 N N . MET A 1 148 ? 9.327 0.535 -18.661 1.00 88.56 148 MET A N 1
ATOM 1102 C CA . MET A 1 148 ? 10.702 0.627 -19.143 1.00 88.56 148 MET A CA 1
ATOM 1103 C C . MET A 1 148 ? 11.203 -0.726 -19.645 1.00 88.56 148 MET A C 1
ATOM 1105 O O . MET A 1 148 ? 10.738 -1.773 -19.207 1.00 88.56 148 MET A O 1
ATOM 1109 N N . LEU A 1 149 ? 12.177 -0.698 -20.549 1.00 87.75 149 LEU A N 1
ATOM 1110 C CA . LEU A 1 149 ? 12.915 -1.849 -21.057 1.00 87.75 149 LEU A CA 1
ATOM 1111 C C . LEU A 1 149 ? 14.403 -1.612 -20.809 1.00 87.75 149 LEU A C 1
ATOM 1113 O O . LEU A 1 149 ? 14.980 -0.681 -21.368 1.00 87.75 149 LEU A O 1
ATOM 1117 N N . ALA A 1 150 ? 15.025 -2.466 -20.000 1.00 88.12 150 ALA A N 1
ATOM 1118 C CA . ALA A 1 150 ? 16.477 -2.579 -19.941 1.00 88.12 150 ALA A CA 1
ATOM 1119 C C . ALA A 1 150 ? 16.923 -3.542 -21.045 1.00 88.12 150 ALA A C 1
ATOM 1121 O O . ALA A 1 150 ? 16.422 -4.660 -21.105 1.00 88.12 150 ALA A O 1
ATOM 1122 N N . HIS A 1 151 ? 17.850 -3.145 -21.914 1.00 84.94 151 HIS A N 1
ATOM 1123 C CA . HIS A 1 151 ? 18.385 -4.017 -22.961 1.00 84.94 151 HIS A CA 1
ATOM 1124 C C . HIS A 1 151 ? 19.821 -3.620 -23.309 1.00 84.94 151 HIS A C 1
ATOM 1126 O O . HIS A 1 151 ? 20.068 -2.487 -23.703 1.00 84.94 151 HIS A O 1
ATOM 1132 N N . HIS A 1 152 ? 20.776 -4.543 -23.147 1.00 80.00 152 HIS A N 1
ATOM 1133 C CA . HIS A 1 152 ? 22.203 -4.326 -23.456 1.00 80.00 152 HIS A CA 1
ATOM 1134 C C . HIS A 1 152 ? 22.819 -3.037 -22.872 1.00 80.00 152 HIS A C 1
ATOM 1136 O O . HIS A 1 152 ? 23.640 -2.385 -23.509 1.00 80.00 152 HIS A O 1
ATOM 1142 N N . GLY A 1 153 ? 22.445 -2.675 -21.641 1.00 74.31 153 GLY A N 1
ATOM 1143 C CA . GLY A 1 153 ? 22.953 -1.471 -20.970 1.00 74.31 153 GLY A CA 1
ATOM 1144 C C . GLY A 1 153 ? 22.253 -0.172 -21.383 1.00 74.31 153 GLY A C 1
ATOM 1145 O O . GLY A 1 153 ? 22.537 0.874 -20.806 1.00 74.31 153 GLY A O 1
ATOM 1146 N N . GLU A 1 154 ? 21.307 -0.236 -22.319 1.00 83.94 154 GLU A N 1
ATOM 1147 C CA . GLU A 1 154 ? 20.396 0.858 -22.632 1.00 83.94 154 GLU A CA 1
ATOM 1148 C C . GLU A 1 154 ? 19.092 0.715 -21.849 1.00 83.94 154 GLU A C 1
ATOM 1150 O O . GLU A 1 154 ? 18.630 -0.393 -21.557 1.00 83.94 154 GLU A O 1
ATOM 1155 N N . ILE A 1 155 ? 18.471 1.854 -21.553 1.00 87.69 155 ILE A N 1
ATOM 1156 C CA . ILE A 1 155 ? 17.116 1.913 -21.014 1.00 87.69 155 ILE A CA 1
ATOM 1157 C C . ILE A 1 155 ? 16.246 2.628 -22.027 1.00 87.69 155 ILE A C 1
ATOM 1159 O O . ILE A 1 155 ? 16.583 3.714 -22.506 1.00 87.69 155 ILE A O 1
ATOM 1163 N N . LYS A 1 156 ? 15.121 2.002 -22.348 1.00 88.12 156 LYS A N 1
ATOM 1164 C CA . LYS A 1 156 ? 14.089 2.562 -23.207 1.00 88.12 156 LYS A CA 1
ATOM 1165 C C . LYS A 1 156 ? 12.802 2.690 -22.416 1.00 88.12 156 LYS A C 1
ATOM 1167 O O . LYS A 1 156 ? 12.522 1.886 -21.535 1.00 88.12 156 LYS A O 1
ATOM 1172 N N . LEU A 1 157 ? 12.026 3.706 -22.734 1.00 87.06 157 LEU A N 1
ATOM 1173 C CA . LEU A 1 157 ? 10.708 3.940 -22.179 1.00 87.06 157 LEU A CA 1
ATOM 1174 C C . LEU A 1 157 ? 9.656 3.541 -23.211 1.00 87.06 157 LEU A C 1
ATOM 1176 O O . LEU A 1 157 ? 9.802 3.821 -24.402 1.00 87.06 157 LEU A O 1
ATOM 1180 N N . TRP A 1 158 ? 8.583 2.914 -22.752 1.00 84.00 158 TRP A N 1
ATOM 1181 C CA . TRP A 1 158 ? 7.400 2.696 -23.563 1.00 84.00 158 TRP A CA 1
ATOM 1182 C C . TRP A 1 158 ? 6.645 4.013 -23.770 1.00 84.00 158 TRP A C 1
ATOM 1184 O O . TRP A 1 158 ? 6.239 4.665 -22.808 1.00 84.00 158 TRP A O 1
ATOM 1194 N N . ALA A 1 159 ? 6.449 4.402 -25.026 1.00 76.62 159 ALA A N 1
ATOM 1195 C CA . ALA A 1 159 ? 5.717 5.613 -25.399 1.00 76.62 159 ALA A CA 1
ATOM 1196 C C . ALA A 1 159 ? 4.548 5.331 -26.362 1.00 76.62 159 ALA A C 1
ATOM 1198 O O . ALA A 1 159 ? 3.991 6.263 -26.939 1.00 76.62 159 ALA A O 1
ATOM 1199 N N . GLY A 1 160 ? 4.212 4.055 -26.575 1.00 62.81 160 GLY A N 1
ATOM 1200 C CA . GLY A 1 160 ? 3.130 3.629 -27.461 1.00 62.81 160 GLY A CA 1
ATOM 1201 C C . GLY A 1 160 ? 1.789 3.463 -26.746 1.00 62.81 160 GLY A C 1
ATOM 1202 O O . GLY A 1 160 ? 1.730 3.250 -25.536 1.00 62.81 160 GLY A O 1
ATOM 1203 N N . GLU A 1 161 ? 0.705 3.498 -27.519 1.00 59.16 161 GLU A N 1
ATOM 1204 C CA . GLU A 1 161 ? -0.584 2.933 -27.100 1.00 59.16 161 GLU A CA 1
ATOM 1205 C C . GLU A 1 161 ? -0.436 1.411 -26.880 1.00 59.16 161 GLU A C 1
ATOM 1207 O O . GLU A 1 161 ? 0.408 0.785 -27.539 1.00 59.16 161 GLU A O 1
ATOM 1212 N N . PRO A 1 162 ? -1.235 0.778 -26.000 1.00 50.56 162 PRO A N 1
ATOM 1213 C CA . PRO A 1 162 ? -1.298 -0.681 -25.905 1.00 50.56 162 PRO A CA 1
ATOM 1214 C C . PRO A 1 162 ? -1.477 -1.310 -27.302 1.00 50.56 162 PRO A C 1
ATOM 1216 O O . PRO A 1 162 ? -2.447 -1.028 -28.001 1.00 50.56 162 PRO A O 1
ATOM 1219 N N . GLY A 1 163 ? -0.507 -2.119 -27.746 1.00 51.78 163 GLY A N 1
ATOM 1220 C CA . GLY A 1 163 ? -0.499 -2.749 -29.078 1.00 51.78 163 GLY A CA 1
ATOM 1221 C C . GLY A 1 163 ? 0.326 -2.048 -30.172 1.00 51.78 163 GLY A C 1
ATOM 1222 O O . GLY A 1 163 ? 0.572 -2.658 -31.211 1.00 51.78 163 GLY A O 1
ATOM 1223 N N . ALA A 1 164 ? 0.830 -0.827 -29.953 1.00 57.12 164 ALA A N 1
ATOM 1224 C CA . ALA A 1 164 ? 1.775 -0.160 -30.854 1.00 57.12 164 ALA A CA 1
ATOM 1225 C C . ALA A 1 164 ? 3.194 -0.182 -30.258 1.00 57.12 164 ALA A C 1
ATOM 1227 O O . ALA A 1 164 ? 3.477 0.500 -29.277 1.00 57.12 164 ALA A O 1
ATOM 1228 N N . GLN A 1 165 ? 4.111 -0.960 -30.846 1.00 60.72 165 GLN A N 1
ATOM 1229 C CA . GLN A 1 165 ? 5.490 -1.071 -30.354 1.00 60.72 165 GLN A CA 1
ATOM 1230 C C . GLN A 1 165 ? 6.305 0.199 -30.635 1.00 60.72 165 GLN A C 1
ATOM 1232 O O . GLN A 1 165 ? 6.855 0.364 -31.721 1.00 60.72 165 GLN A O 1
ATOM 1237 N N . ALA A 1 166 ? 6.422 1.082 -29.639 1.00 73.56 166 ALA A N 1
ATOM 1238 C CA . ALA A 1 166 ? 7.284 2.262 -29.706 1.00 73.56 166 ALA A CA 1
ATOM 1239 C C . ALA A 1 166 ? 8.099 2.430 -28.412 1.00 73.56 166 ALA A C 1
ATOM 1241 O O . ALA A 1 166 ? 7.727 3.168 -27.498 1.00 73.56 166 ALA A O 1
ATOM 1242 N N . TRP A 1 167 ? 9.238 1.738 -28.350 1.00 82.62 167 TRP A N 1
ATOM 1243 C CA . TRP A 1 167 ? 10.275 1.972 -27.345 1.00 82.62 167 TRP A CA 1
ATOM 1244 C C . TRP A 1 167 ? 11.105 3.196 -27.736 1.00 82.62 167 TRP A C 1
ATOM 1246 O O . TRP A 1 167 ? 11.695 3.228 -28.816 1.00 82.62 167 TRP A O 1
ATOM 1256 N N . GLN A 1 168 ? 11.178 4.190 -26.857 1.00 86.00 168 GLN A N 1
ATOM 1257 C CA . GLN A 1 168 ? 11.922 5.430 -27.071 1.00 86.00 168 GLN A CA 1
ATOM 1258 C C . GLN A 1 168 ? 13.084 5.540 -26.086 1.00 86.00 168 GLN A C 1
ATOM 1260 O O . GLN A 1 168 ? 13.042 4.967 -25.000 1.00 86.00 168 GLN A O 1
ATOM 1265 N N . ALA A 1 169 ? 14.131 6.279 -26.448 1.00 84.12 169 ALA A N 1
ATOM 1266 C CA . ALA A 1 169 ? 15.184 6.612 -25.495 1.00 84.12 169 ALA A CA 1
ATOM 1267 C C . ALA A 1 169 ? 14.595 7.412 -24.321 1.00 84.12 169 ALA A C 1
ATOM 1269 O O . ALA A 1 169 ? 13.716 8.253 -24.517 1.00 84.12 169 ALA A O 1
ATOM 1270 N N . VAL A 1 170 ? 15.072 7.152 -23.102 1.00 82.50 170 VAL A N 1
ATOM 1271 C CA . VAL A 1 170 ? 14.654 7.940 -21.937 1.00 82.50 170 VAL A CA 1
ATOM 1272 C C . VAL A 1 170 ? 15.226 9.350 -22.068 1.00 82.50 170 VAL A C 1
ATOM 1274 O O . VAL A 1 170 ? 16.441 9.531 -22.108 1.00 82.50 170 VAL A O 1
ATOM 1277 N N . ASP A 1 171 ? 14.354 10.355 -22.112 1.00 81.25 171 ASP A N 1
ATOM 1278 C CA . ASP A 1 171 ? 14.763 11.752 -21.986 1.00 81.25 171 ASP A CA 1
ATOM 1279 C C . ASP A 1 171 ? 15.348 11.981 -20.583 1.00 81.25 171 ASP A C 1
ATOM 1281 O O . ASP A 1 171 ? 14.658 11.825 -19.571 1.00 81.25 171 ASP A O 1
ATOM 1285 N N . ALA A 1 172 ? 16.626 12.366 -20.522 1.00 73.25 172 ALA A N 1
ATOM 1286 C CA . ALA A 1 172 ? 17.351 12.608 -19.277 1.00 73.25 172 ALA A CA 1
ATOM 1287 C C . ALA A 1 172 ? 16.713 13.698 -18.393 1.00 73.25 172 ALA A C 1
ATOM 1289 O O . ALA A 1 172 ? 16.989 13.743 -17.195 1.00 73.25 172 ALA A O 1
ATOM 1290 N N . THR A 1 173 ? 15.860 14.556 -18.962 1.00 80.94 173 THR A N 1
ATOM 1291 C CA . THR A 1 173 ? 15.152 15.633 -18.253 1.00 80.94 173 THR A CA 1
ATOM 1292 C C . THR A 1 173 ? 13.768 15.230 -17.736 1.00 80.94 173 THR A C 1
ATOM 1294 O O . THR A 1 173 ? 13.189 15.944 -16.917 1.00 80.94 173 THR A O 1
ATOM 1297 N N . ARG A 1 174 ? 13.241 14.066 -18.150 1.00 83.31 174 ARG A N 1
ATOM 1298 C CA . ARG A 1 174 ? 11.915 13.565 -17.735 1.00 83.31 174 ARG A CA 1
ATOM 1299 C C . ARG A 1 174 ? 11.834 13.302 -16.231 1.00 83.31 174 ARG A C 1
ATOM 1301 O O . ARG A 1 174 ? 10.772 13.440 -15.618 1.00 83.31 174 ARG A O 1
ATOM 1308 N N . HIS A 1 175 ? 12.946 12.878 -15.639 1.00 87.31 175 HIS A N 1
ATOM 1309 C CA . HIS A 1 175 ? 13.035 12.481 -14.241 1.00 87.31 175 HIS A CA 1
ATOM 1310 C C . HIS A 1 175 ? 14.060 13.319 -13.488 1.00 87.31 175 HIS A C 1
ATOM 1312 O O . HIS A 1 175 ? 14.973 13.897 -14.072 1.00 87.31 175 HIS A O 1
ATOM 1318 N N . SER A 1 176 ? 13.923 13.369 -12.161 1.00 89.31 176 SER A N 1
ATOM 1319 C CA . SER A 1 176 ? 14.967 13.959 -11.329 1.00 89.31 176 SER A CA 1
ATOM 1320 C C . SER A 1 176 ? 16.279 13.173 -11.499 1.00 89.31 176 SER A C 1
ATOM 1322 O O . SER A 1 176 ? 16.243 11.956 -11.715 1.00 89.31 176 SER A O 1
ATOM 1324 N N . PRO A 1 177 ? 17.450 13.816 -11.330 1.00 90.62 177 PRO A N 1
ATOM 1325 C CA . PRO A 1 177 ? 18.741 13.152 -11.524 1.00 90.62 177 PRO A CA 1
ATOM 1326 C C . PRO A 1 177 ? 18.906 11.863 -10.708 1.00 90.62 177 PRO A C 1
ATOM 1328 O O . PRO A 1 177 ? 19.474 10.883 -11.185 1.00 90.62 177 PRO A O 1
ATOM 1331 N N . TRP A 1 178 ? 18.366 11.838 -9.486 1.00 91.75 178 TRP A N 1
ATOM 1332 C CA . TRP A 1 178 ? 18.460 10.668 -8.617 1.00 91.75 178 TRP A CA 1
ATOM 1333 C C . TRP A 1 178 ? 17.589 9.499 -9.097 1.00 91.75 178 TRP A C 1
ATOM 1335 O O . TRP A 1 178 ? 17.996 8.352 -8.921 1.00 91.75 178 TRP A O 1
ATOM 1345 N N . VAL A 1 179 ? 16.419 9.764 -9.700 1.00 91.44 179 VAL A N 1
ATOM 1346 C CA . VAL A 1 179 ? 15.563 8.718 -10.287 1.00 91.44 179 VAL A CA 1
ATOM 1347 C C . VAL A 1 179 ? 16.275 8.118 -11.486 1.00 91.44 179 VAL A C 1
ATOM 1349 O O . VAL A 1 179 ? 16.389 6.902 -11.581 1.00 91.44 179 VAL A O 1
ATOM 1352 N N . THR A 1 180 ? 16.828 8.958 -12.363 1.00 89.19 180 THR A N 1
ATOM 1353 C CA . THR A 1 180 ? 17.612 8.490 -13.511 1.00 89.19 180 THR A CA 1
ATOM 1354 C C . THR A 1 180 ? 18.773 7.605 -13.054 1.00 89.19 180 THR A C 1
ATOM 1356 O O . THR A 1 180 ? 18.960 6.507 -13.575 1.00 89.19 180 THR A O 1
ATOM 1359 N N . GLN A 1 181 ? 19.512 8.023 -12.021 1.00 89.94 181 GLN A N 1
ATOM 1360 C CA . GLN A 1 181 ? 20.609 7.234 -11.461 1.00 89.94 181 GLN A CA 1
ATOM 1361 C C . GLN A 1 181 ? 20.138 5.910 -10.836 1.00 89.94 181 GLN A C 1
ATOM 1363 O O . GLN A 1 181 ? 20.788 4.884 -11.033 1.00 89.94 181 GLN A O 1
ATOM 1368 N N . SER A 1 182 ? 19.032 5.910 -10.082 1.00 91.88 182 SER A N 1
ATOM 1369 C CA . SER A 1 182 ? 18.531 4.693 -9.429 1.00 91.88 182 SER A CA 1
ATOM 1370 C C . SER A 1 182 ? 18.022 3.675 -10.444 1.00 91.88 182 SER 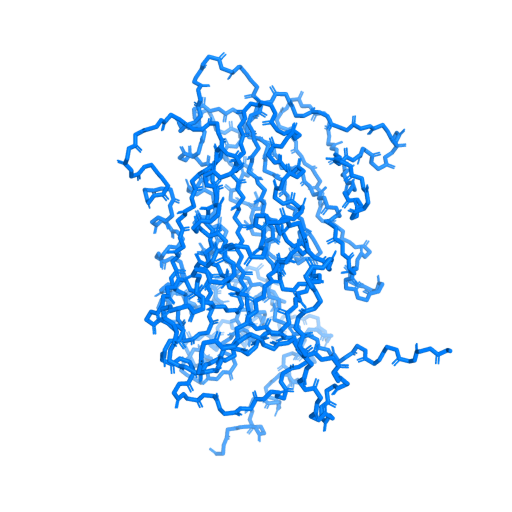A C 1
ATOM 1372 O O . SER A 1 182 ? 18.286 2.486 -10.298 1.00 91.88 182 SER A O 1
ATOM 1374 N N . VAL A 1 183 ? 17.360 4.143 -11.501 1.00 90.00 183 VAL A N 1
ATOM 1375 C CA . VAL A 1 183 ? 16.882 3.323 -12.615 1.00 90.00 183 VAL A CA 1
ATOM 1376 C C . VAL A 1 183 ? 18.052 2.716 -13.390 1.00 90.00 183 VAL A C 1
ATOM 1378 O O . VAL A 1 183 ? 18.044 1.515 -13.645 1.00 90.00 183 VAL A O 1
ATOM 1381 N N . LEU A 1 184 ? 19.093 3.502 -13.691 1.00 88.31 184 LEU A N 1
ATOM 1382 C CA . LEU A 1 184 ? 20.318 3.000 -14.326 1.00 88.31 184 LEU A CA 1
ATOM 1383 C C . LEU A 1 184 ? 21.008 1.925 -13.479 1.00 88.31 184 LEU A C 1
ATOM 1385 O O . LEU A 1 184 ? 21.354 0.868 -14.001 1.00 88.31 184 LEU A O 1
ATOM 1389 N N . GLY A 1 185 ? 21.166 2.164 -12.174 1.00 88.75 185 GLY A N 1
ATOM 1390 C CA . GLY A 1 185 ? 21.748 1.179 -11.258 1.00 88.75 185 GLY A CA 1
ATOM 1391 C C . GLY A 1 185 ? 20.903 -0.092 -11.136 1.00 88.75 185 GLY A C 1
ATOM 1392 O O . GLY A 1 185 ? 21.442 -1.194 -11.137 1.00 88.75 185 GLY A O 1
ATOM 1393 N N . TYR A 1 186 ? 19.577 0.045 -11.093 1.00 88.69 186 TYR A N 1
ATOM 1394 C CA . TYR A 1 186 ? 18.655 -1.089 -11.038 1.00 88.69 186 TYR A CA 1
ATOM 1395 C C . TYR A 1 186 ? 18.713 -1.935 -12.318 1.00 88.69 186 TYR A C 1
ATOM 1397 O O . TYR A 1 186 ? 18.826 -3.159 -12.252 1.00 88.69 186 TYR A O 1
ATOM 1405 N N . ALA A 1 187 ? 18.709 -1.285 -13.486 1.00 87.00 187 ALA A N 1
ATOM 1406 C CA . ALA A 1 187 ? 18.737 -1.941 -14.791 1.00 87.00 187 ALA A CA 1
ATOM 1407 C C . ALA A 1 187 ? 20.020 -2.748 -15.043 1.00 87.00 187 ALA A C 1
ATOM 1409 O O . ALA A 1 187 ? 19.961 -3.771 -15.722 1.00 87.00 187 ALA A O 1
ATOM 1410 N N . GLN A 1 188 ? 21.161 -2.348 -14.465 1.00 84.69 188 GLN A N 1
ATOM 1411 C CA . GLN A 1 188 ? 22.416 -3.111 -14.557 1.00 84.69 188 GLN A CA 1
ATOM 1412 C C . GLN A 1 188 ? 22.294 -4.538 -13.994 1.00 84.69 188 GLN A C 1
ATOM 1414 O O . GLN A 1 188 ? 23.019 -5.430 -14.427 1.00 84.69 188 GLN A O 1
ATOM 1419 N N . GLY A 1 189 ? 21.376 -4.772 -13.049 1.00 79.06 189 GLY A N 1
ATOM 1420 C CA . GLY A 1 189 ? 21.130 -6.091 -12.459 1.00 79.06 189 GLY A CA 1
ATOM 1421 C C . GLY A 1 189 ? 20.142 -6.978 -13.232 1.00 79.06 189 GLY A C 1
ATOM 1422 O O . GLY A 1 189 ? 19.908 -8.124 -12.819 1.00 79.06 189 GLY A O 1
ATOM 1423 N N . LEU A 1 190 ? 19.542 -6.471 -14.317 1.00 81.75 190 LEU A N 1
ATOM 1424 C CA . LEU A 1 190 ? 18.458 -7.137 -15.043 1.00 81.75 190 LEU A CA 1
ATOM 1425 C C . LEU A 1 190 ? 18.947 -7.810 -16.340 1.00 81.75 190 LEU A C 1
ATOM 1427 O O . LEU A 1 190 ? 19.658 -7.188 -17.132 1.00 81.75 190 LEU A O 1
ATOM 1431 N N . PRO A 1 191 ? 18.532 -9.059 -16.616 1.00 73.69 191 PRO A N 1
ATOM 1432 C CA . PRO A 1 191 ? 18.783 -9.702 -17.899 1.00 73.69 191 PRO A CA 1
ATOM 1433 C C . PRO A 1 191 ? 17.766 -9.196 -18.927 1.00 73.69 191 PRO A C 1
ATOM 1435 O O . PRO A 1 191 ? 16.654 -9.700 -18.940 1.00 73.69 191 PRO A O 1
ATOM 1438 N N . SER A 1 192 ? 18.133 -8.201 -19.746 1.00 83.31 192 SER A N 1
ATOM 1439 C CA . SER A 1 192 ? 17.319 -7.638 -20.846 1.00 83.31 192 SER A CA 1
ATOM 1440 C C . SER A 1 192 ? 15.797 -7.779 -20.651 1.00 83.31 192 SER A C 1
ATOM 1442 O O . SER A 1 192 ? 15.182 -8.666 -21.242 1.00 83.31 192 SER A O 1
ATOM 1444 N N . ALA A 1 193 ? 15.200 -6.958 -19.788 1.00 84.00 193 ALA A N 1
ATOM 1445 C CA . ALA A 1 193 ? 13.838 -7.171 -19.312 1.00 84.00 193 ALA A CA 1
ATOM 1446 C C . ALA A 1 193 ? 13.031 -5.877 -19.204 1.00 84.00 193 ALA A C 1
ATOM 1448 O O . ALA A 1 193 ? 13.578 -4.784 -19.022 1.00 84.00 193 ALA A O 1
ATOM 1449 N N . MET A 1 194 ? 11.710 -6.025 -19.288 1.00 85.94 194 MET A N 1
ATOM 1450 C CA . MET A 1 194 ? 10.762 -4.941 -19.059 1.00 85.94 194 MET A CA 1
ATOM 1451 C C . MET A 1 194 ? 10.442 -4.822 -17.576 1.00 85.94 194 MET A C 1
ATOM 1453 O O . MET A 1 194 ? 10.246 -5.830 -16.909 1.00 85.94 194 MET A O 1
ATOM 1457 N N . PHE A 1 195 ? 10.353 -3.602 -17.065 1.00 87.81 195 PHE A N 1
ATOM 1458 C CA . PHE A 1 195 ? 10.013 -3.331 -15.674 1.00 87.81 195 PHE A CA 1
ATOM 1459 C C . PHE A 1 195 ? 9.211 -2.037 -15.564 1.00 87.81 195 PHE A C 1
ATOM 1461 O O . PHE A 1 195 ? 9.303 -1.155 -16.415 1.00 87.81 195 PHE A O 1
ATOM 1468 N N . SER A 1 196 ? 8.424 -1.911 -14.502 1.00 90.25 196 SER A N 1
ATOM 1469 C CA . SER A 1 196 ? 7.693 -0.687 -14.192 1.00 90.25 196 SER A CA 1
ATOM 1470 C C . SER A 1 196 ? 8.478 0.209 -13.240 1.00 90.25 196 SER A C 1
ATOM 1472 O O . SER A 1 196 ? 9.247 -0.252 -12.388 1.00 90.25 196 SER A O 1
ATOM 1474 N N . LEU A 1 197 ? 8.242 1.509 -13.372 1.00 92.62 197 LEU A N 1
ATOM 1475 C CA . LEU A 1 197 ? 8.718 2.545 -12.477 1.00 92.62 197 LEU A CA 1
ATOM 1476 C C . LEU A 1 197 ? 7.503 3.281 -11.879 1.00 92.62 197 LEU A C 1
ATOM 1478 O O . LEU A 1 197 ? 6.942 4.176 -12.522 1.00 92.62 197 LEU A O 1
ATOM 1482 N N . PRO A 1 198 ? 7.070 2.926 -10.654 1.00 93.62 198 PRO A N 1
ATOM 1483 C CA . PRO A 1 198 ? 5.841 3.440 -10.045 1.00 93.62 198 PRO A CA 1
ATOM 1484 C C . PRO A 1 198 ? 6.018 4.851 -9.443 1.00 93.62 198 PRO A C 1
ATOM 1486 O O . PRO A 1 198 ? 5.856 5.065 -8.240 1.00 93.62 198 PRO A O 1
ATOM 1489 N N . LEU A 1 199 ? 6.356 5.847 -10.274 1.00 92.00 199 LEU A N 1
ATOM 1490 C CA . LEU A 1 199 ? 6.637 7.225 -9.835 1.00 92.00 199 LEU A CA 1
ATOM 1491 C C . LEU A 1 199 ? 5.437 7.925 -9.197 1.00 92.00 199 LEU A C 1
ATOM 1493 O O . LEU A 1 199 ? 5.615 8.727 -8.279 1.00 92.00 199 LEU A O 1
ATOM 1497 N N . GLY A 1 200 ? 4.221 7.647 -9.674 1.00 92.88 200 GLY A N 1
ATOM 1498 C CA . GLY A 1 200 ? 3.008 8.178 -9.062 1.00 92.88 200 GLY A CA 1
ATOM 1499 C C . GLY A 1 200 ? 2.885 7.734 -7.606 1.00 92.88 200 GLY A C 1
ATOM 1500 O O . GLY A 1 200 ? 2.642 8.562 -6.728 1.00 92.88 200 GLY A O 1
ATOM 1501 N N . TYR A 1 201 ? 3.143 6.449 -7.346 1.00 95.38 201 TYR A N 1
ATOM 1502 C CA . TYR A 1 201 ? 3.130 5.894 -5.997 1.00 95.38 201 TYR A CA 1
ATOM 1503 C C . TYR A 1 201 ? 4.288 6.404 -5.138 1.00 95.38 201 TYR A C 1
ATOM 1505 O O . TYR A 1 201 ? 4.079 6.771 -3.986 1.00 95.38 201 TYR A O 1
ATOM 1513 N N . TRP A 1 202 ? 5.488 6.536 -5.708 1.00 96.00 202 TRP A N 1
ATOM 1514 C CA . TRP A 1 202 ? 6.625 7.146 -5.015 1.00 96.00 202 TRP A CA 1
ATOM 1515 C C . TRP A 1 202 ? 6.312 8.561 -4.496 1.00 96.00 202 TRP A C 1
ATOM 1517 O O . TRP A 1 202 ? 6.525 8.854 -3.323 1.00 96.00 202 TRP A O 1
ATOM 1527 N N . ARG A 1 203 ? 5.723 9.423 -5.336 1.00 94.88 203 ARG A N 1
ATOM 1528 C CA . ARG A 1 203 ? 5.310 10.784 -4.938 1.00 94.88 203 ARG A CA 1
ATOM 1529 C C . ARG A 1 203 ? 4.237 10.783 -3.853 1.00 94.88 203 ARG A C 1
ATOM 1531 O O . ARG A 1 203 ? 4.172 11.704 -3.042 1.00 94.88 203 ARG A O 1
ATOM 1538 N N . PHE A 1 204 ? 3.360 9.783 -3.859 1.00 95.62 204 PHE A N 1
ATOM 1539 C CA . PHE A 1 204 ? 2.398 9.593 -2.782 1.00 95.62 204 PHE A CA 1
ATOM 1540 C C . PHE A 1 204 ? 3.106 9.235 -1.467 1.00 95.62 204 PHE A C 1
ATOM 1542 O O . PHE A 1 204 ? 2.827 9.869 -0.453 1.00 95.62 204 PHE A O 1
ATOM 1549 N N . LEU A 1 205 ? 4.060 8.299 -1.490 1.00 96.75 205 LEU A N 1
ATOM 1550 C CA . LEU A 1 205 ? 4.844 7.920 -0.310 1.00 96.75 205 LEU A CA 1
ATOM 1551 C C . LEU A 1 205 ? 5.634 9.109 0.256 1.00 96.75 205 LEU A C 1
ATOM 1553 O O . LEU A 1 205 ? 5.607 9.323 1.464 1.00 96.75 205 LEU A O 1
ATOM 1557 N N . GLU A 1 206 ? 6.261 9.926 -0.599 1.00 95.81 206 GLU A N 1
ATOM 1558 C CA . GLU A 1 206 ? 6.927 11.176 -0.194 1.00 95.81 206 GLU A CA 1
ATOM 1559 C C . GLU A 1 206 ? 5.990 12.085 0.611 1.00 95.81 206 GLU A C 1
ATOM 1561 O O . GLU A 1 206 ? 6.341 12.554 1.695 1.00 95.81 206 GLU A O 1
ATOM 1566 N N . LYS A 1 207 ? 4.773 12.305 0.103 1.00 95.56 207 LYS A N 1
ATOM 1567 C CA . LYS A 1 207 ? 3.758 13.128 0.772 1.00 95.56 207 LYS A CA 1
ATOM 1568 C C . LYS A 1 207 ? 3.282 12.497 2.073 1.00 95.56 207 LYS A C 1
ATOM 1570 O O . LYS A 1 207 ? 3.149 13.204 3.064 1.00 95.56 207 LYS A O 1
ATOM 1575 N N . ALA A 1 208 ? 3.048 11.187 2.077 1.00 95.94 208 ALA A N 1
ATOM 1576 C CA . ALA A 1 208 ? 2.576 10.469 3.253 1.00 95.94 208 ALA A CA 1
ATOM 1577 C C . ALA A 1 208 ? 3.581 10.525 4.406 1.00 95.94 208 ALA A C 1
ATOM 1579 O O . ALA A 1 208 ? 3.198 10.829 5.534 1.00 95.94 208 ALA A O 1
ATOM 1580 N N . VAL A 1 209 ? 4.862 10.304 4.109 1.00 96.31 209 VAL A N 1
ATOM 1581 C CA . VAL A 1 209 ? 5.947 10.391 5.092 1.00 96.31 209 VAL A CA 1
ATOM 1582 C C . VAL A 1 209 ? 6.124 11.822 5.598 1.00 96.31 209 VAL A C 1
ATOM 1584 O O . VAL A 1 209 ? 6.242 12.026 6.801 1.00 96.31 209 VAL A O 1
ATOM 1587 N N . ALA A 1 210 ? 6.087 12.822 4.713 1.00 95.00 210 ALA A N 1
ATOM 1588 C CA . ALA A 1 210 ? 6.221 14.223 5.114 1.00 95.00 210 ALA A CA 1
ATOM 1589 C C . ALA A 1 210 ? 5.045 14.723 5.972 1.00 95.00 210 ALA A C 1
ATOM 1591 O O . ALA A 1 210 ? 5.217 15.593 6.824 1.00 95.00 210 ALA A O 1
ATOM 1592 N N . TRP A 1 211 ? 3.844 14.200 5.733 1.00 94.75 211 TRP A N 1
ATOM 1593 C CA . TRP A 1 211 ? 2.626 14.596 6.433 1.00 94.75 211 TRP A CA 1
ATOM 1594 C C . TRP A 1 211 ? 2.499 13.968 7.833 1.00 94.75 211 TRP A C 1
ATOM 1596 O O . TRP A 1 211 ? 2.020 14.619 8.763 1.00 94.75 211 TRP A O 1
ATOM 1606 N N . ALA A 1 212 ? 2.934 12.721 8.007 1.00 94.69 212 ALA A N 1
ATOM 1607 C CA . ALA A 1 212 ? 2.781 11.976 9.253 1.00 94.69 212 ALA A CA 1
ATOM 1608 C C . ALA A 1 212 ? 3.958 12.213 10.218 1.00 94.69 212 ALA A C 1
ATOM 1610 O O . ALA A 1 212 ? 4.850 11.379 10.365 1.00 94.69 212 ALA A O 1
ATOM 1611 N N . ALA A 1 213 ? 3.939 13.354 10.913 1.00 91.88 213 ALA A N 1
ATOM 1612 C CA . ALA A 1 213 ? 5.027 13.797 11.796 1.00 91.88 213 ALA A CA 1
ATOM 1613 C C . ALA A 1 213 ? 5.397 12.810 12.926 1.00 91.88 213 ALA A C 1
ATOM 1615 O O . ALA A 1 213 ? 6.522 12.832 13.418 1.00 91.88 213 ALA A O 1
ATOM 1616 N N . HIS A 1 214 ? 4.466 11.946 13.334 1.00 93.69 214 HIS A N 1
ATOM 1617 C CA . HIS A 1 214 ? 4.651 10.956 14.401 1.00 93.69 214 HIS A CA 1
ATOM 1618 C C . HIS A 1 214 ? 4.998 9.551 13.887 1.00 93.69 214 HIS A C 1
ATOM 1620 O O . HIS A 1 214 ? 4.950 8.586 14.646 1.00 93.69 214 HIS A O 1
ATOM 1626 N N . GLY A 1 215 ? 5.330 9.438 12.601 1.00 94.81 215 GLY A N 1
ATOM 1627 C CA . GLY A 1 215 ? 5.622 8.178 11.941 1.00 94.81 215 GLY A CA 1
ATOM 1628 C C . GLY A 1 215 ? 4.430 7.613 11.171 1.00 94.81 215 GLY A C 1
ATOM 1629 O O . GLY A 1 215 ? 3.260 7.900 11.447 1.00 94.81 215 GLY A O 1
ATOM 1630 N N . VAL A 1 216 ? 4.752 6.806 10.163 1.00 96.75 216 VAL A N 1
ATOM 1631 C CA . VAL A 1 216 ? 3.780 6.205 9.252 1.00 96.75 216 VAL A CA 1
ATOM 1632 C C . VAL A 1 216 ? 4.161 4.782 8.891 1.00 96.75 216 VAL A C 1
ATOM 1634 O O . VAL A 1 216 ? 5.322 4.482 8.621 1.00 96.75 216 VAL A O 1
ATOM 1637 N N . LEU A 1 217 ? 3.151 3.921 8.840 1.00 97.25 217 LEU A N 1
ATOM 1638 C CA . LEU A 1 217 ? 3.179 2.644 8.147 1.00 97.25 217 LEU A CA 1
ATOM 1639 C C . LEU A 1 217 ? 2.293 2.746 6.907 1.00 97.25 217 LEU A C 1
ATOM 1641 O O . LEU A 1 217 ? 1.169 3.227 6.997 1.00 97.25 217 LEU A O 1
ATOM 1645 N N . VAL A 1 218 ? 2.763 2.271 5.758 1.00 97.25 218 VAL A N 1
ATOM 1646 C CA . VAL A 1 218 ? 1.970 2.184 4.527 1.00 97.25 218 VAL A CA 1
ATOM 1647 C C . VAL A 1 218 ? 1.919 0.732 4.085 1.00 97.25 218 VAL A C 1
ATOM 1649 O O . VAL A 1 218 ? 2.936 0.164 3.684 1.00 97.25 218 VAL A O 1
ATOM 1652 N N . LEU A 1 219 ? 0.733 0.135 4.171 1.00 96.06 219 LEU A N 1
ATOM 1653 C CA . LEU A 1 219 ? 0.459 -1.216 3.705 1.00 96.06 219 LEU A CA 1
ATOM 1654 C C . LEU A 1 219 ? -0.109 -1.162 2.288 1.00 96.06 219 LEU A C 1
ATOM 1656 O O . LEU A 1 219 ? -1.198 -0.637 2.060 1.00 96.06 219 LEU A O 1
ATOM 1660 N N . SER A 1 220 ? 0.628 -1.741 1.351 1.00 93.56 220 SER A N 1
ATOM 1661 C CA . SER A 1 220 ? 0.308 -1.750 -0.077 1.00 93.56 220 SER A CA 1
ATOM 1662 C C . SER A 1 220 ? 0.181 -3.185 -0.554 1.00 93.56 220 SER A C 1
ATOM 1664 O O . SER A 1 220 ? 0.959 -4.040 -0.126 1.00 93.56 220 SER A O 1
ATOM 1666 N N . ARG A 1 221 ? -0.734 -3.440 -1.482 1.00 88.44 221 ARG A N 1
ATOM 1667 C CA . ARG A 1 221 ? -0.848 -4.724 -2.166 1.00 88.44 221 ARG A CA 1
ATOM 1668 C C . ARG A 1 221 ? -1.172 -4.484 -3.628 1.00 88.44 221 ARG A C 1
ATOM 1670 O O . ARG A 1 221 ? -2.122 -3.783 -3.930 1.00 88.44 221 ARG A O 1
ATOM 1677 N N . ALA A 1 222 ? -0.417 -5.088 -4.528 1.00 86.94 222 ALA A N 1
ATOM 1678 C CA . ALA A 1 222 ? -0.746 -5.060 -5.945 1.00 86.94 222 ALA A CA 1
ATOM 1679 C C . ALA A 1 222 ? -0.094 -6.243 -6.663 1.00 86.94 222 ALA A C 1
ATOM 1681 O O . ALA A 1 222 ? 0.897 -6.784 -6.155 1.00 86.94 222 ALA A O 1
ATOM 1682 N N . PRO A 1 223 ? -0.577 -6.596 -7.863 1.00 85.88 223 PRO A N 1
ATOM 1683 C CA . PRO A 1 223 ? 0.187 -7.411 -8.785 1.00 85.88 223 PRO A CA 1
ATOM 1684 C C . PRO A 1 223 ? 1.564 -6.781 -9.008 1.00 85.88 223 PRO A C 1
ATOM 1686 O O . PRO A 1 223 ? 1.648 -5.592 -9.324 1.00 85.88 223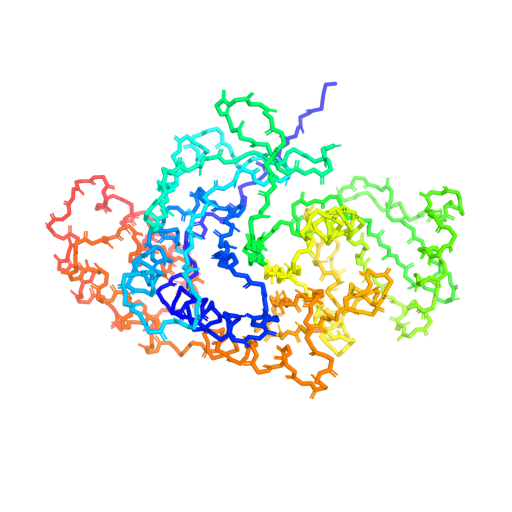 PRO A O 1
ATOM 1689 N N . GLY A 1 224 ? 2.649 -7.522 -8.800 1.00 88.31 224 GLY A N 1
ATOM 1690 C CA . GLY A 1 224 ? 3.972 -6.910 -8.728 1.00 88.31 224 GLY A CA 1
ATOM 1691 C C . GLY A 1 224 ? 5.103 -7.845 -8.332 1.00 88.31 224 GLY A C 1
ATOM 1692 O O . GLY A 1 224 ? 4.905 -9.023 -8.051 1.00 88.31 224 GLY A O 1
ATOM 1693 N N . TRP A 1 225 ? 6.308 -7.280 -8.269 1.00 89.56 225 TRP A N 1
ATOM 1694 C CA . TRP A 1 225 ? 7.525 -8.006 -7.907 1.00 89.56 225 TRP A CA 1
ATOM 1695 C C . TRP A 1 225 ? 8.053 -7.527 -6.559 1.00 89.56 225 TRP A C 1
ATOM 1697 O O . TRP A 1 225 ? 8.341 -6.339 -6.381 1.00 89.56 225 TRP A O 1
ATOM 1707 N N . SER A 1 226 ? 8.217 -8.454 -5.612 1.00 90.69 226 SER A N 1
ATOM 1708 C CA . SER A 1 226 ? 8.794 -8.157 -4.295 1.00 90.69 226 SER A CA 1
ATOM 1709 C C . SER A 1 226 ? 10.322 -8.294 -4.283 1.00 90.69 226 SER A C 1
ATOM 1711 O O . SER A 1 226 ? 11.006 -7.666 -3.468 1.00 90.69 226 SER A O 1
ATOM 1713 N N . SER A 1 227 ? 10.871 -9.062 -5.230 1.00 90.06 227 SER A N 1
ATOM 1714 C CA . SER A 1 227 ? 12.297 -9.363 -5.347 1.00 90.06 227 SER A CA 1
ATOM 1715 C C . SER A 1 227 ? 12.765 -9.446 -6.808 1.00 90.06 227 SER A C 1
ATOM 1717 O O . SER A 1 227 ? 11.958 -9.568 -7.731 1.00 90.06 227 SER A O 1
ATOM 1719 N N . LEU A 1 228 ? 14.087 -9.429 -7.030 1.00 87.62 228 LEU A N 1
ATOM 1720 C CA . LEU A 1 228 ? 14.665 -9.737 -8.349 1.00 87.62 228 LEU A CA 1
ATOM 1721 C C . LEU A 1 228 ? 14.402 -11.181 -8.795 1.00 87.62 228 LEU A C 1
ATOM 1723 O O . LEU A 1 228 ? 14.423 -11.448 -9.994 1.00 87.62 228 LEU A O 1
ATOM 1727 N N . ALA A 1 229 ? 14.203 -12.115 -7.861 1.00 85.25 229 ALA A N 1
ATOM 1728 C CA . ALA A 1 229 ? 13.888 -13.498 -8.202 1.00 85.25 229 ALA A CA 1
ATOM 1729 C C . ALA A 1 229 ? 12.473 -13.591 -8.789 1.00 85.25 229 ALA A C 1
ATOM 1731 O O . ALA A 1 229 ? 12.326 -14.126 -9.884 1.00 85.25 229 ALA A O 1
ATOM 1732 N N . ASP A 1 230 ? 11.487 -12.963 -8.134 1.00 83.00 230 ASP A N 1
ATOM 1733 C CA . ASP A 1 230 ? 10.099 -12.867 -8.615 1.00 83.00 230 ASP A CA 1
ATOM 1734 C C . ASP A 1 230 ? 10.062 -12.264 -10.023 1.00 83.00 230 ASP A C 1
ATOM 1736 O O . ASP A 1 230 ? 9.395 -12.765 -10.922 1.00 83.00 230 ASP A O 1
ATOM 1740 N N . PHE A 1 231 ? 10.827 -11.187 -10.219 1.00 82.69 231 PHE A N 1
ATOM 1741 C CA . PHE A 1 231 ? 10.942 -10.511 -11.503 1.00 82.69 231 PHE A CA 1
ATOM 1742 C C . PHE A 1 231 ? 11.472 -11.437 -12.604 1.00 82.69 231 PHE A C 1
ATOM 1744 O O . PHE A 1 231 ? 10.939 -11.462 -13.710 1.00 82.69 231 PHE A O 1
ATOM 1751 N N . ARG A 1 232 ? 12.522 -12.215 -12.314 1.00 79.88 232 ARG A N 1
ATOM 1752 C CA . ARG A 1 232 ? 13.120 -13.149 -13.281 1.00 79.88 232 ARG A CA 1
ATOM 1753 C C . ARG A 1 232 ? 12.183 -14.307 -13.620 1.00 79.88 232 ARG A C 1
ATOM 1755 O O . ARG A 1 232 ? 12.176 -14.745 -14.766 1.00 79.88 232 ARG A O 1
ATOM 1762 N N . GLU A 1 233 ? 11.415 -14.793 -12.649 1.00 78.25 233 GLU A N 1
ATOM 1763 C CA . GLU A 1 233 ? 10.414 -15.842 -12.862 1.00 78.25 233 GLU A CA 1
ATOM 1764 C C . GLU A 1 233 ? 9.258 -15.346 -13.747 1.00 78.25 233 GLU A C 1
ATOM 1766 O O . GLU A 1 233 ? 8.875 -16.017 -14.708 1.00 78.25 233 GLU A O 1
ATOM 1771 N N . ASP A 1 234 ? 8.755 -14.137 -13.490 1.00 76.56 234 ASP A N 1
ATOM 1772 C CA . ASP A 1 234 ? 7.694 -13.522 -14.296 1.00 76.56 234 ASP A CA 1
ATOM 1773 C C . ASP A 1 234 ? 8.185 -13.198 -15.719 1.00 76.56 234 ASP A C 1
ATOM 1775 O O . ASP A 1 234 ? 7.529 -13.552 -16.694 1.00 76.56 234 ASP A O 1
ATOM 1779 N N . ALA A 1 235 ? 9.392 -12.641 -15.877 1.00 71.56 235 ALA A N 1
ATOM 1780 C CA . ALA A 1 235 ? 9.978 -12.354 -17.193 1.00 71.56 235 ALA A CA 1
ATOM 1781 C C . ALA A 1 235 ? 10.215 -13.617 -18.045 1.00 71.56 235 ALA A C 1
ATOM 1783 O O . ALA A 1 235 ? 10.160 -13.558 -19.272 1.00 71.56 235 ALA A O 1
ATOM 1784 N N . ALA A 1 236 ? 10.469 -14.768 -17.414 1.00 60.72 236 ALA A N 1
ATOM 1785 C CA . ALA A 1 236 ? 10.606 -16.045 -18.112 1.00 60.72 236 ALA A CA 1
ATOM 1786 C C . ALA A 1 236 ? 9.257 -16.627 -18.574 1.00 60.72 236 ALA A C 1
ATOM 1788 O O . ALA A 1 236 ? 9.229 -17.469 -19.471 1.00 60.72 236 ALA A O 1
ATOM 1789 N N . THR A 1 237 ? 8.149 -16.208 -17.957 1.00 60.97 237 THR A N 1
ATOM 1790 C CA . THR A 1 237 ? 6.811 -16.776 -18.182 1.00 60.97 237 THR A CA 1
ATOM 1791 C C . THR A 1 237 ? 5.876 -15.846 -18.956 1.00 60.97 237 THR A C 1
ATOM 1793 O O . THR A 1 237 ? 4.977 -16.335 -19.641 1.00 60.97 237 THR A O 1
ATOM 1796 N N . ARG A 1 238 ? 6.094 -14.526 -18.913 1.00 58.22 238 ARG A N 1
ATOM 1797 C CA . ARG A 1 238 ? 5.309 -13.514 -19.632 1.00 58.22 238 ARG A CA 1
ATOM 1798 C C . ARG A 1 238 ? 6.127 -12.847 -20.737 1.00 58.22 238 ARG A C 1
ATOM 1800 O O . ARG A 1 238 ? 6.972 -11.999 -20.477 1.00 58.22 238 ARG A O 1
ATOM 1807 N N . ALA A 1 239 ? 5.813 -13.190 -21.985 1.00 46.72 239 ALA A N 1
ATOM 1808 C CA . ALA A 1 239 ? 6.342 -12.511 -23.170 1.00 46.72 239 ALA A CA 1
ATOM 1809 C C . ALA A 1 239 ? 5.496 -11.295 -23.615 1.00 46.72 239 ALA A C 1
ATOM 1811 O O . ALA A 1 239 ? 5.926 -10.561 -24.502 1.00 46.72 239 ALA A O 1
ATOM 1812 N N . ASP A 1 240 ? 4.319 -11.063 -23.019 1.00 50.31 240 ASP A N 1
ATOM 1813 C CA . ASP A 1 240 ? 3.335 -10.115 -23.555 1.00 50.31 240 ASP A CA 1
ATOM 1814 C C . ASP A 1 240 ? 3.196 -8.812 -22.754 1.00 50.31 240 ASP A C 1
ATOM 1816 O O . ASP A 1 240 ? 2.900 -8.800 -21.560 1.00 50.31 240 ASP A O 1
ATOM 1820 N N . VAL A 1 241 ? 3.301 -7.697 -23.484 1.00 50.25 241 VAL A N 1
ATOM 1821 C CA . VAL A 1 241 ? 2.980 -6.310 -23.076 1.00 50.25 241 VAL A CA 1
ATOM 1822 C C . VAL A 1 241 ? 1.471 -6.038 -23.224 1.00 50.25 241 VAL A C 1
ATOM 1824 O O . VAL A 1 241 ? 1.053 -4.927 -23.527 1.00 50.25 241 VAL A O 1
ATOM 1827 N N . SER A 1 242 ? 0.624 -7.064 -23.102 1.00 47.88 242 SER A N 1
ATOM 1828 C CA . SER A 1 242 ? -0.817 -6.936 -23.374 1.00 47.88 242 SER A CA 1
ATOM 1829 C C . SER A 1 242 ? -1.631 -6.454 -22.173 1.00 47.88 242 SER A C 1
ATOM 1831 O O . SER A 1 242 ? -2.806 -6.127 -22.327 1.00 47.88 242 SER A O 1
ATOM 1833 N N . ALA A 1 243 ? -1.035 -6.396 -20.979 1.00 52.75 243 ALA A N 1
ATOM 1834 C CA . ALA A 1 243 ? -1.723 -5.902 -19.795 1.00 52.75 243 ALA A CA 1
ATOM 1835 C C . ALA A 1 243 ? -1.897 -4.376 -19.875 1.00 52.75 243 ALA A C 1
ATOM 1837 O O . ALA A 1 243 ? -0.914 -3.640 -19.943 1.00 52.75 243 ALA A O 1
ATOM 1838 N N . GLU A 1 244 ? -3.145 -3.904 -19.802 1.00 63.22 244 GLU A N 1
ATOM 1839 C CA . GLU A 1 244 ? -3.487 -2.472 -19.762 1.00 63.22 244 GLU A CA 1
ATOM 1840 C C . GLU A 1 244 ? -2.818 -1.729 -18.589 1.00 63.22 244 GLU A C 1
ATOM 1842 O O . GLU A 1 244 ? -2.643 -0.513 -18.644 1.00 63.22 244 GLU A O 1
ATOM 1847 N N . ILE A 1 245 ? -2.415 -2.452 -17.534 1.00 74.69 245 ILE A N 1
ATOM 1848 C CA . ILE A 1 245 ? -1.737 -1.899 -16.360 1.00 74.69 245 ILE A CA 1
ATOM 1849 C C . ILE A 1 245 ? -0.496 -2.746 -16.024 1.00 74.69 245 ILE A C 1
ATOM 1851 O O . ILE A 1 245 ? -0.639 -3.945 -15.763 1.00 74.69 245 ILE A O 1
ATOM 1855 N N . PRO A 1 246 ? 0.717 -2.159 -15.980 1.00 80.12 246 PRO A N 1
ATOM 1856 C CA . PRO A 1 246 ? 1.925 -2.906 -15.658 1.00 80.12 246 PRO A CA 1
ATOM 1857 C C . PRO A 1 246 ? 1.964 -3.330 -14.173 1.00 80.12 246 PRO A C 1
ATOM 1859 O O . PRO A 1 246 ? 1.471 -2.595 -13.307 1.00 80.12 246 PRO A O 1
ATOM 1862 N N . PRO A 1 247 ? 2.574 -4.490 -13.854 1.00 87.12 247 PRO A N 1
ATOM 1863 C CA . PRO A 1 247 ? 2.800 -4.927 -12.472 1.00 87.12 247 PRO A CA 1
ATOM 1864 C C . PRO A 1 247 ? 3.682 -3.928 -11.716 1.00 87.12 247 PRO A C 1
ATOM 1866 O O . PRO A 1 247 ? 4.561 -3.305 -12.303 1.00 87.12 247 PRO A O 1
ATOM 1869 N N . VAL A 1 248 ? 3.475 -3.775 -10.409 1.00 91.38 248 VAL A N 1
ATOM 1870 C CA . VAL A 1 248 ? 4.176 -2.796 -9.567 1.00 91.38 248 VAL A CA 1
ATOM 1871 C C . VAL A 1 248 ? 5.553 -3.312 -9.144 1.00 91.38 248 VAL A C 1
ATOM 1873 O O . VAL A 1 248 ? 5.696 -4.397 -8.577 1.00 91.38 248 VAL A O 1
ATOM 1876 N N . ASN A 1 249 ? 6.589 -2.497 -9.337 1.00 93.44 249 ASN A N 1
ATOM 1877 C CA . ASN A 1 249 ? 7.944 -2.814 -8.890 1.00 93.44 249 ASN A CA 1
ATOM 1878 C C . ASN A 1 249 ? 8.187 -2.441 -7.415 1.00 93.44 249 ASN A C 1
ATOM 1880 O O . ASN A 1 249 ? 8.856 -1.451 -7.097 1.00 93.44 249 ASN A O 1
ATOM 1884 N N . PHE A 1 250 ? 7.657 -3.254 -6.496 1.00 94.19 250 PHE A N 1
ATOM 1885 C CA . PHE A 1 250 ? 7.893 -3.088 -5.057 1.00 94.19 250 PHE A CA 1
ATOM 1886 C C . PHE A 1 250 ? 9.355 -3.304 -4.666 1.00 94.19 250 PHE A C 1
ATOM 1888 O O . PHE A 1 250 ? 9.822 -2.685 -3.708 1.00 94.19 250 PHE A O 1
ATOM 1895 N N . HIS A 1 251 ? 10.101 -4.120 -5.415 1.00 93.88 251 HIS A N 1
ATOM 1896 C CA . HIS A 1 251 ? 11.528 -4.303 -5.173 1.00 93.88 251 HIS A CA 1
ATOM 1897 C C . HIS A 1 251 ? 12.313 -2.994 -5.342 1.00 93.88 251 HIS A C 1
ATOM 1899 O O . HIS A 1 251 ? 13.082 -2.616 -4.457 1.00 93.88 251 HIS A O 1
ATOM 1905 N N . TRP A 1 252 ? 12.086 -2.263 -6.439 1.00 94.31 252 TRP A N 1
ATOM 1906 C CA . TRP A 1 252 ? 12.699 -0.949 -6.648 1.00 94.31 252 TRP A CA 1
ATOM 1907 C C . TRP A 1 252 ? 12.256 0.052 -5.574 1.00 94.31 252 TRP A C 1
ATOM 1909 O O . TRP A 1 252 ? 13.106 0.714 -4.979 1.00 94.31 252 TRP A O 1
ATOM 1919 N N . LEU A 1 253 ? 10.953 0.113 -5.260 1.00 95.75 253 LEU A N 1
ATOM 1920 C CA . LEU A 1 253 ? 10.427 0.986 -4.199 1.00 95.75 253 LEU A CA 1
ATOM 1921 C C . LEU A 1 253 ? 11.125 0.736 -2.856 1.00 95.75 253 LEU A C 1
ATOM 1923 O O . LEU A 1 253 ? 11.516 1.685 -2.177 1.00 95.75 253 LEU A O 1
ATOM 1927 N N . ALA A 1 254 ? 11.340 -0.533 -2.497 1.00 94.31 254 ALA A N 1
ATOM 1928 C CA . ALA A 1 254 ? 12.003 -0.892 -1.250 1.00 94.31 254 ALA A CA 1
ATOM 1929 C C . ALA A 1 254 ? 13.464 -0.426 -1.203 1.00 94.31 254 ALA A C 1
ATOM 1931 O O . ALA A 1 254 ? 13.911 0.077 -0.175 1.00 94.31 254 ALA A O 1
ATOM 1932 N N . GLN A 1 255 ? 14.193 -0.525 -2.320 1.00 94.25 255 GLN A N 1
ATOM 1933 C CA . GLN A 1 255 ? 15.563 -0.009 -2.417 1.00 94.25 255 GLN A CA 1
ATOM 1934 C C . GLN A 1 255 ? 15.630 1.518 -2.288 1.00 94.25 255 GLN A C 1
ATOM 1936 O O . GLN A 1 255 ? 16.640 2.048 -1.829 1.00 94.25 255 GLN A O 1
ATOM 1941 N N . GLN A 1 256 ? 14.574 2.231 -2.695 1.00 95.56 256 GLN A N 1
ATOM 1942 C CA . GLN A 1 256 ? 14.530 3.690 -2.601 1.00 95.56 256 GLN A CA 1
ATOM 1943 C C . GLN A 1 256 ? 14.008 4.198 -1.252 1.00 95.56 256 GLN A C 1
ATOM 1945 O O . GLN A 1 256 ? 14.274 5.351 -0.922 1.00 95.56 256 GLN A O 1
ATOM 1950 N N . ALA A 1 257 ? 13.343 3.366 -0.442 1.00 95.06 257 ALA A N 1
ATOM 1951 C CA . ALA A 1 257 ? 12.768 3.753 0.851 1.00 95.06 257 ALA A CA 1
ATOM 1952 C C . ALA A 1 257 ? 13.714 4.564 1.774 1.00 95.06 257 ALA A C 1
ATOM 1954 O O . ALA A 1 257 ? 13.245 5.555 2.343 1.00 95.06 257 ALA A O 1
ATOM 1955 N N . PRO A 1 258 ? 15.035 4.280 1.863 1.00 95.38 258 PRO A N 1
ATOM 1956 C CA . PRO A 1 258 ? 15.954 5.087 2.672 1.00 95.38 258 PRO A CA 1
ATOM 1957 C C . PRO A 1 258 ? 16.005 6.572 2.288 1.00 95.38 258 PRO A C 1
ATOM 1959 O O . PRO A 1 258 ? 16.284 7.415 3.137 1.00 95.38 258 PRO A O 1
ATOM 1962 N N . ARG A 1 259 ? 15.689 6.929 1.035 1.00 95.06 259 ARG A N 1
ATOM 1963 C CA . ARG A 1 259 ? 15.608 8.333 0.590 1.00 95.06 259 ARG A CA 1
ATOM 1964 C C . ARG A 1 259 ? 14.448 9.096 1.232 1.00 95.06 259 ARG A C 1
ATOM 1966 O O . ARG A 1 259 ? 14.496 10.319 1.271 1.00 95.06 259 ARG A O 1
ATOM 1973 N N . LEU A 1 260 ? 13.439 8.386 1.735 1.00 95.06 260 LEU A N 1
ATOM 1974 C CA . LEU A 1 260 ? 12.332 8.949 2.509 1.00 95.06 260 LEU A CA 1
ATOM 1975 C C . LEU A 1 260 ? 12.615 8.939 4.018 1.00 95.06 260 LEU A C 1
ATOM 1977 O O . LEU A 1 260 ? 11.735 9.282 4.796 1.00 95.06 260 LEU A O 1
ATOM 1981 N N . GLY A 1 261 ? 13.795 8.485 4.458 1.00 94.12 261 GLY A N 1
ATOM 1982 C CA . GLY A 1 261 ? 14.010 8.147 5.868 1.00 94.12 261 GLY A CA 1
ATOM 1983 C C . GLY A 1 261 ? 13.149 6.959 6.319 1.00 94.12 261 GLY A C 1
ATOM 1984 O O . GLY A 1 261 ? 12.790 6.864 7.490 1.00 94.12 261 GLY A O 1
ATOM 1985 N N . ALA A 1 262 ? 12.789 6.075 5.383 1.00 94.75 262 ALA A N 1
ATOM 1986 C CA . ALA A 1 262 ? 11.923 4.929 5.613 1.00 94.75 262 ALA A CA 1
ATOM 1987 C C . ALA A 1 262 ? 12.664 3.606 5.384 1.00 94.75 262 ALA A C 1
ATOM 1989 O O . ALA A 1 262 ? 13.708 3.540 4.734 1.00 94.75 262 ALA A O 1
ATOM 1990 N N . SER A 1 263 ? 12.077 2.527 5.883 1.00 94.62 263 SER A N 1
ATOM 1991 C CA . SER A 1 263 ? 12.418 1.152 5.524 1.00 94.62 263 SER A CA 1
ATOM 1992 C C . SER A 1 263 ? 11.210 0.488 4.877 1.00 94.62 263 SER A C 1
ATOM 1994 O O . SER A 1 263 ? 10.074 0.880 5.132 1.00 94.62 263 SER A O 1
ATOM 1996 N N . ALA A 1 264 ? 11.431 -0.524 4.047 1.00 94.31 264 ALA A N 1
ATOM 1997 C CA . ALA A 1 264 ? 10.347 -1.281 3.439 1.00 94.31 264 ALA A CA 1
ATOM 1998 C C . ALA A 1 264 ? 10.621 -2.778 3.535 1.00 94.31 264 ALA A C 1
ATOM 2000 O O . ALA A 1 264 ? 11.753 -3.229 3.369 1.00 94.31 264 ALA A O 1
ATOM 2001 N N . HIS A 1 265 ? 9.564 -3.544 3.771 1.00 93.38 265 HIS A N 1
ATOM 2002 C CA . HIS A 1 265 ? 9.583 -4.993 3.714 1.00 93.38 265 HIS A CA 1
ATOM 2003 C C . HIS A 1 265 ? 8.485 -5.457 2.765 1.00 93.38 265 HIS A C 1
ATOM 2005 O O . HIS A 1 265 ? 7.315 -5.123 2.951 1.00 93.38 265 HIS A O 1
ATOM 2011 N N . ALA A 1 266 ? 8.872 -6.197 1.729 1.00 89.81 266 ALA A N 1
ATOM 2012 C CA . ALA A 1 266 ? 7.947 -6.761 0.762 1.00 89.81 266 ALA A CA 1
ATOM 2013 C C . ALA A 1 266 ? 7.890 -8.282 0.921 1.00 89.81 266 ALA A C 1
ATOM 2015 O O . ALA A 1 266 ? 8.915 -8.932 1.120 1.00 89.81 266 ALA A O 1
ATOM 2016 N N . VAL A 1 267 ? 6.686 -8.835 0.835 1.00 85.62 267 VAL A N 1
ATOM 2017 C CA . VAL A 1 267 ? 6.411 -10.266 0.901 1.00 85.62 267 VAL A CA 1
ATOM 2018 C C . VAL A 1 267 ? 5.684 -10.666 -0.375 1.00 85.62 267 VAL A C 1
ATOM 2020 O O . VAL A 1 267 ? 4.715 -10.022 -0.783 1.00 85.62 267 VAL A O 1
ATOM 2023 N N . HIS A 1 268 ? 6.159 -11.739 -0.996 1.00 80.50 268 HIS A N 1
ATOM 2024 C CA . HIS A 1 268 ? 5.517 -12.343 -2.152 1.00 80.50 268 HIS A CA 1
ATOM 2025 C C . HIS A 1 268 ? 4.204 -13.030 -1.739 1.00 80.50 268 HIS A C 1
ATOM 2027 O O . HIS A 1 268 ? 4.181 -13.837 -0.804 1.00 80.50 268 HIS A O 1
ATOM 2033 N N . ALA A 1 269 ? 3.111 -12.708 -2.426 1.00 69.12 269 ALA A N 1
ATOM 2034 C CA . ALA A 1 269 ? 1.752 -13.153 -2.140 1.00 69.12 269 ALA A CA 1
ATOM 2035 C C . ALA A 1 269 ? 1.230 -14.087 -3.247 1.00 69.12 269 ALA A C 1
ATOM 2037 O O . ALA A 1 269 ? 0.249 -13.796 -3.926 1.00 69.12 269 ALA A O 1
ATOM 2038 N N . GLY A 1 270 ? 1.884 -15.234 -3.441 1.00 65.25 270 GLY A N 1
ATOM 2039 C CA . GLY A 1 270 ? 1.547 -16.150 -4.538 1.00 65.25 270 GLY A CA 1
ATOM 2040 C C . GLY A 1 270 ? 1.950 -15.603 -5.914 1.00 65.25 270 GLY A C 1
ATOM 2041 O O . GLY A 1 270 ? 2.596 -14.572 -6.004 1.00 65.25 270 GLY A O 1
ATOM 2042 N N . ARG A 1 271 ? 1.562 -16.295 -6.997 1.00 58.03 271 ARG A N 1
ATOM 2043 C CA . ARG A 1 271 ? 2.198 -16.189 -8.333 1.00 58.03 271 ARG A CA 1
ATOM 2044 C C . ARG A 1 271 ? 2.262 -14.799 -8.982 1.00 58.03 271 ARG A C 1
ATOM 2046 O O . ARG A 1 271 ? 3.002 -14.652 -9.946 1.00 58.03 271 ARG A O 1
ATOM 2053 N N . SER A 1 272 ? 1.498 -13.811 -8.526 1.00 67.88 272 SER A N 1
ATOM 2054 C CA . SER A 1 272 ? 1.467 -12.495 -9.174 1.00 67.88 272 SER A CA 1
ATOM 2055 C C . SER A 1 272 ? 1.332 -11.304 -8.238 1.00 67.88 272 SER A C 1
ATOM 2057 O O . SER A 1 272 ? 1.558 -10.194 -8.706 1.00 67.88 272 SER A O 1
ATOM 2059 N N . ASP A 1 273 ? 0.992 -11.497 -6.961 1.00 78.94 273 ASP A N 1
ATOM 2060 C CA . ASP A 1 273 ? 0.759 -10.394 -6.030 1.00 78.94 273 ASP A CA 1
ATOM 2061 C C . ASP A 1 273 ? 1.959 -10.193 -5.108 1.00 78.94 273 ASP A C 1
ATOM 2063 O O . ASP A 1 273 ? 2.629 -11.134 -4.682 1.00 78.94 273 ASP A O 1
ATOM 2067 N N . ALA A 1 274 ? 2.185 -8.945 -4.727 1.00 86.94 274 ALA A N 1
ATOM 2068 C CA . ALA A 1 274 ? 3.142 -8.578 -3.705 1.00 86.94 274 ALA A CA 1
ATOM 2069 C C . ALA A 1 274 ? 2.471 -7.663 -2.682 1.00 86.94 274 ALA A C 1
ATOM 2071 O O . ALA A 1 274 ? 1.648 -6.807 -3.016 1.00 86.94 274 ALA A O 1
ATOM 2072 N N . VAL A 1 275 ? 2.846 -7.850 -1.420 1.00 90.31 275 VAL A N 1
ATOM 2073 C CA . VAL A 1 275 ? 2.469 -6.973 -0.314 1.00 90.31 275 VAL A CA 1
ATOM 2074 C C . VAL A 1 275 ? 3.714 -6.256 0.168 1.00 90.31 275 VAL A C 1
ATOM 2076 O O . VAL A 1 275 ? 4.727 -6.895 0.430 1.00 90.31 275 VAL A O 1
ATOM 2079 N N . GLN A 1 276 ? 3.649 -4.937 0.306 1.00 93.94 276 GLN A N 1
ATOM 2080 C CA . GLN A 1 276 ? 4.734 -4.132 0.852 1.00 93.94 276 GLN A CA 1
ATOM 2081 C C . GLN A 1 276 ? 4.244 -3.343 2.059 1.00 93.94 276 GLN A C 1
ATOM 2083 O O . GLN A 1 276 ? 3.266 -2.601 1.967 1.00 93.94 276 GLN A O 1
ATOM 2088 N N . LEU A 1 277 ? 4.973 -3.472 3.166 1.00 95.88 277 LEU A N 1
ATOM 2089 C CA . LEU A 1 277 ? 4.878 -2.582 4.311 1.00 95.88 277 LEU A CA 1
ATOM 2090 C C . LEU A 1 277 ? 6.075 -1.630 4.288 1.00 95.88 277 LEU A C 1
ATOM 2092 O O . LEU A 1 277 ? 7.220 -2.065 4.419 1.00 95.88 277 LEU A O 1
ATOM 2096 N N . LEU A 1 278 ? 5.811 -0.339 4.119 1.00 96.25 278 LEU A N 1
ATOM 2097 C CA . LEU A 1 278 ? 6.799 0.724 4.288 1.00 96.25 278 LEU A CA 1
ATOM 2098 C C . LEU A 1 278 ? 6.599 1.379 5.653 1.00 96.25 278 LEU A C 1
ATOM 2100 O O . LEU A 1 278 ? 5.464 1.634 6.035 1.00 96.25 278 LEU A O 1
ATOM 2104 N N . GLY A 1 279 ? 7.680 1.656 6.376 1.00 95.31 279 GLY A N 1
ATOM 2105 C CA . GLY A 1 279 ? 7.640 2.325 7.672 1.00 95.31 279 GLY A CA 1
ATOM 2106 C C . GLY A 1 279 ? 8.647 3.460 7.779 1.00 95.31 279 GLY A C 1
ATOM 2107 O O . GLY A 1 279 ? 9.820 3.273 7.456 1.00 95.31 279 GLY A O 1
ATOM 2108 N N . ALA A 1 280 ? 8.197 4.613 8.264 1.00 94.56 280 ALA A N 1
ATOM 2109 C CA . ALA A 1 280 ? 9.025 5.762 8.623 1.00 94.56 280 ALA A CA 1
ATOM 2110 C C . ALA A 1 280 ? 8.686 6.219 10.048 1.00 94.56 280 ALA A C 1
ATOM 2112 O O . ALA A 1 280 ? 7.533 6.121 10.470 1.00 94.56 280 ALA A O 1
ATOM 2113 N N . GLY A 1 281 ? 9.680 6.711 10.791 1.00 91.00 281 GLY A N 1
ATOM 2114 C CA . GLY A 1 281 ? 9.499 7.093 12.200 1.00 91.00 281 GLY A CA 1
ATOM 2115 C C . GLY A 1 281 ? 9.322 5.905 13.157 1.00 91.00 281 GLY A C 1
ATOM 2116 O O . GLY A 1 281 ? 8.678 6.049 14.189 1.00 91.00 281 GLY A O 1
ATOM 2117 N N . LEU A 1 282 ? 9.858 4.734 12.797 1.00 87.25 282 LEU A N 1
ATOM 2118 C CA . LEU A 1 282 ? 9.951 3.563 13.675 1.00 87.25 282 LEU A CA 1
ATOM 2119 C C . LEU A 1 282 ? 11.338 3.499 14.312 1.00 87.25 282 LEU A C 1
ATOM 2121 O O . LEU A 1 282 ? 12.328 3.850 13.661 1.00 87.25 282 LEU A O 1
ATOM 2125 N N . ASP A 1 283 ? 11.419 2.974 15.533 1.00 77.62 283 ASP A N 1
ATOM 2126 C CA . ASP A 1 283 ? 12.706 2.702 16.167 1.00 77.62 283 ASP A CA 1
ATOM 2127 C C . ASP A 1 283 ? 13.498 1.677 15.344 1.00 77.62 283 ASP A C 1
ATOM 2129 O O . ASP A 1 283 ? 12.993 0.633 14.923 1.00 77.62 283 ASP A O 1
ATOM 2133 N N . SER A 1 284 ? 14.765 2.002 15.094 1.00 56.25 284 SER A N 1
ATOM 2134 C CA . SER A 1 284 ? 15.665 1.390 14.107 1.00 56.25 284 SER A CA 1
ATOM 2135 C C . SER A 1 284 ? 16.184 -0.010 14.478 1.00 56.25 284 SER A C 1
ATOM 2137 O O . SER A 1 284 ? 17.276 -0.418 14.077 1.00 56.25 284 SER A O 1
ATOM 2139 N N . GLY A 1 285 ? 15.387 -0.792 15.207 1.00 59.66 285 GLY A N 1
ATOM 2140 C CA . GLY A 1 285 ? 15.633 -2.212 15.415 1.00 59.66 285 GLY A CA 1
ATOM 2141 C C . GLY A 1 285 ? 15.547 -2.969 14.089 1.00 59.66 285 GLY A C 1
ATOM 2142 O O . GLY A 1 285 ? 14.464 -3.127 13.517 1.00 59.66 285 GLY A O 1
ATOM 2143 N N . ASN A 1 286 ? 16.690 -3.459 13.601 1.00 56.44 286 ASN A N 1
ATOM 2144 C CA . ASN A 1 286 ? 16.754 -4.343 12.437 1.00 56.44 286 ASN A CA 1
ATOM 2145 C C . ASN A 1 286 ? 15.799 -5.528 12.672 1.00 56.44 286 ASN A C 1
ATOM 2147 O O . ASN A 1 286 ? 16.012 -6.298 13.604 1.00 56.44 286 ASN A O 1
ATOM 2151 N N . ASN A 1 287 ? 14.760 -5.640 11.832 1.00 81.06 287 ASN A N 1
ATOM 2152 C CA . ASN A 1 287 ? 13.681 -6.653 11.795 1.00 81.06 287 ASN A CA 1
ATOM 2153 C C . ASN A 1 287 ? 12.280 -6.225 12.270 1.00 81.06 287 ASN A C 1
ATOM 2155 O O . ASN A 1 287 ? 11.360 -7.030 12.134 1.00 81.06 287 ASN A O 1
ATOM 2159 N N . MET A 1 288 ? 12.049 -4.986 12.721 1.00 88.38 288 MET A N 1
ATOM 2160 C CA . MET A 1 288 ? 10.695 -4.570 13.141 1.00 88.38 288 MET A CA 1
ATOM 2161 C C . MET A 1 288 ? 9.641 -4.751 12.030 1.00 88.38 288 MET A C 1
ATOM 2163 O O . MET A 1 288 ? 8.604 -5.374 12.240 1.00 88.38 288 MET A O 1
ATOM 2167 N N . LEU A 1 289 ? 9.927 -4.293 10.806 1.00 89.88 289 LEU A N 1
ATOM 2168 C CA . LEU A 1 289 ? 8.991 -4.435 9.680 1.00 89.88 289 LEU A CA 1
ATOM 2169 C C . LEU A 1 289 ? 8.731 -5.893 9.277 1.00 89.88 289 LEU A C 1
ATOM 2171 O O . LEU A 1 289 ? 7.636 -6.212 8.819 1.00 89.88 289 LEU A O 1
ATOM 2175 N N . ALA A 1 290 ? 9.705 -6.788 9.459 1.00 88.00 290 ALA A N 1
ATOM 2176 C CA . ALA A 1 290 ? 9.506 -8.213 9.205 1.00 88.00 290 ALA A CA 1
ATOM 2177 C C . ALA A 1 290 ? 8.505 -8.810 10.214 1.00 88.00 290 ALA A C 1
ATOM 2179 O O . ALA A 1 290 ? 7.551 -9.472 9.821 1.00 88.00 290 ALA A O 1
ATOM 2180 N N . LEU A 1 291 ? 8.644 -8.476 11.501 1.00 88.50 291 LEU A N 1
ATOM 2181 C CA . LEU A 1 291 ? 7.721 -8.926 12.553 1.00 88.50 291 LEU A CA 1
ATOM 2182 C C . LEU A 1 291 ? 6.300 -8.368 12.385 1.00 88.50 291 LEU A C 1
ATOM 2184 O O . LEU A 1 291 ? 5.320 -9.046 12.701 1.00 88.50 291 LEU A O 1
ATOM 2188 N N . LEU A 1 292 ? 6.185 -7.134 11.888 1.00 90.06 292 LEU A N 1
ATOM 2189 C CA . LEU A 1 292 ? 4.900 -6.502 11.579 1.00 90.06 292 LEU A CA 1
ATOM 2190 C C . LEU A 1 292 ? 4.223 -7.121 10.346 1.00 90.06 292 LEU A C 1
ATOM 2192 O O . LEU A 1 292 ? 3.000 -7.119 10.251 1.00 90.06 292 LEU A O 1
ATOM 2196 N N . THR A 1 293 ? 4.992 -7.673 9.405 1.00 89.00 293 THR A N 1
ATOM 2197 C CA . THR A 1 293 ? 4.453 -8.284 8.176 1.00 89.00 293 THR A CA 1
ATOM 2198 C C . THR A 1 293 ? 4.142 -9.774 8.302 1.00 89.00 293 THR A C 1
ATOM 2200 O O . THR A 1 293 ? 3.394 -10.302 7.478 1.00 89.00 293 THR A O 1
ATOM 2203 N N . ASP A 1 294 ? 4.645 -10.460 9.330 1.00 87.38 294 ASP A N 1
ATOM 2204 C CA . ASP A 1 294 ? 4.388 -11.889 9.554 1.00 87.38 294 ASP A CA 1
ATOM 2205 C C . ASP A 1 294 ? 2.891 -12.277 9.580 1.00 87.38 294 ASP A C 1
ATOM 2207 O O . ASP A 1 294 ? 2.536 -13.265 8.923 1.00 87.38 294 ASP A O 1
ATOM 2211 N N . PRO A 1 295 ? 1.979 -11.522 10.234 1.00 85.56 295 PRO A N 1
ATOM 2212 C CA . PRO A 1 295 ? 0.546 -11.836 10.208 1.00 85.56 295 PRO A CA 1
ATOM 2213 C C . PRO A 1 295 ? -0.026 -11.814 8.788 1.00 85.56 295 PRO A C 1
ATOM 2215 O O . PRO A 1 295 ? -0.832 -12.667 8.408 1.00 85.56 295 PRO A O 1
ATOM 2218 N N . LEU A 1 296 ? 0.440 -10.865 7.971 1.00 86.75 296 LEU A N 1
ATOM 2219 C CA . LEU A 1 296 ? 0.017 -10.718 6.582 1.00 86.75 296 LEU A CA 1
ATOM 2220 C C . LEU A 1 296 ? 0.502 -11.904 5.751 1.00 86.75 296 LEU A C 1
ATOM 2222 O O . LEU A 1 296 ? -0.273 -12.449 4.973 1.00 86.75 296 LEU A O 1
ATOM 2226 N N . ARG A 1 297 ? 1.743 -12.369 5.954 1.00 78.44 297 ARG A N 1
ATOM 2227 C CA . ARG A 1 297 ? 2.273 -13.554 5.258 1.00 78.44 297 ARG A CA 1
ATOM 2228 C C . ARG A 1 297 ? 1.374 -14.774 5.468 1.00 78.44 297 ARG A C 1
ATOM 2230 O O . ARG A 1 297 ? 1.063 -15.465 4.502 1.00 78.44 297 ARG A O 1
ATOM 2237 N N . SER A 1 298 ? 0.919 -15.008 6.699 1.00 71.56 298 SER A N 1
ATOM 2238 C CA . SER A 1 298 ? 0.004 -16.113 7.003 1.00 71.56 298 SER A CA 1
ATOM 2239 C C . SER A 1 298 ? -1.354 -15.953 6.310 1.00 71.56 298 SER A C 1
ATOM 2241 O O . SER A 1 298 ? -1.844 -16.908 5.708 1.00 71.56 298 SER A O 1
ATOM 2243 N N . ALA A 1 299 ? -1.930 -14.746 6.312 1.00 75.50 299 ALA A N 1
ATOM 2244 C CA . ALA A 1 299 ? -3.195 -14.478 5.624 1.00 75.50 299 ALA A CA 1
ATOM 2245 C C . ALA A 1 299 ? -3.094 -14.642 4.097 1.00 75.50 299 ALA A C 1
ATOM 2247 O O . ALA A 1 299 ? -4.030 -15.129 3.466 1.00 75.50 299 ALA A O 1
ATOM 2248 N N . LEU A 1 300 ? -1.952 -14.295 3.498 1.00 71.50 300 LEU A N 1
ATOM 2249 C CA . LEU A 1 300 ? -1.698 -14.470 2.062 1.00 71.50 300 LEU A CA 1
ATOM 2250 C C . LEU A 1 300 ? -1.492 -15.945 1.686 1.00 71.50 300 LEU A C 1
ATOM 2252 O O . LEU A 1 300 ? -1.784 -16.348 0.563 1.00 71.50 300 LEU A O 1
ATOM 2256 N N . GLN A 1 301 ? -1.040 -16.765 2.635 1.00 64.19 301 GLN A N 1
ATOM 2257 C CA . GLN A 1 301 ? -0.897 -18.217 2.496 1.00 64.19 301 GLN A CA 1
ATOM 2258 C C . GLN A 1 301 ? -2.167 -18.988 2.888 1.00 64.19 301 GLN A C 1
ATOM 2260 O O . GLN A 1 301 ? -2.119 -20.216 2.980 1.00 64.19 301 GLN A O 1
ATOM 2265 N N . SER A 1 302 ? -3.290 -18.289 3.115 1.00 59.91 302 SER A N 1
ATOM 2266 C CA . SER A 1 302 ? -4.563 -18.882 3.530 1.00 59.91 302 SER A CA 1
ATOM 2267 C C . SER A 1 302 ? -4.879 -20.152 2.749 1.00 59.91 302 SER A C 1
ATOM 2269 O O . SER A 1 302 ? -4.984 -20.152 1.513 1.00 59.91 302 SER A O 1
ATOM 2271 N N . SER A 1 303 ? -5.024 -21.254 3.485 1.00 59.03 303 SER A N 1
ATOM 2272 C CA . SER A 1 303 ? -5.326 -22.539 2.883 1.00 59.03 303 SER A CA 1
ATOM 2273 C C . SER A 1 303 ? -6.741 -22.521 2.299 1.00 59.03 303 SER A C 1
ATOM 2275 O O . SER A 1 303 ? -7.642 -21.824 2.776 1.00 59.03 303 SER A O 1
ATOM 2277 N N . ARG A 1 304 ? -6.986 -23.364 1.292 1.00 66.44 304 ARG A N 1
ATOM 2278 C CA . ARG A 1 304 ? -8.341 -23.618 0.768 1.00 66.44 304 ARG A CA 1
ATOM 2279 C C . ARG A 1 304 ? -9.352 -23.894 1.889 1.00 66.44 304 ARG A C 1
ATOM 2281 O O . ARG A 1 304 ? -10.495 -23.454 1.803 1.00 66.44 304 ARG A O 1
ATOM 2288 N N . ALA A 1 305 ? -8.940 -24.612 2.935 1.00 60.38 305 ALA A N 1
ATOM 2289 C CA . ALA A 1 305 ? -9.800 -24.960 4.061 1.00 60.38 305 ALA A CA 1
ATOM 2290 C C . ALA A 1 305 ? -10.212 -23.731 4.886 1.00 60.38 305 ALA A C 1
ATOM 2292 O O . ALA A 1 305 ? -11.360 -23.645 5.332 1.00 60.38 305 ALA A O 1
ATOM 2293 N N . ASP A 1 306 ? -9.308 -22.767 5.049 1.00 62.59 306 ASP A N 1
ATOM 2294 C CA . ASP A 1 306 ? -9.580 -21.534 5.782 1.00 62.59 306 ASP A CA 1
ATOM 2295 C C . ASP A 1 306 ? -10.487 -20.604 4.969 1.00 62.59 306 ASP A C 1
ATOM 2297 O O . ASP A 1 306 ? -11.433 -20.037 5.523 1.00 62.59 306 ASP A O 1
ATOM 2301 N N . ARG A 1 307 ? -10.283 -20.516 3.645 1.00 68.69 307 ARG A N 1
ATOM 2302 C CA . ARG A 1 307 ? -11.221 -19.832 2.735 1.00 68.69 307 ARG A CA 1
ATOM 2303 C C . ARG A 1 307 ? -12.611 -20.473 2.770 1.00 68.69 307 ARG A C 1
ATOM 2305 O O . ARG A 1 307 ? -13.601 -19.772 2.951 1.00 68.69 307 ARG A O 1
ATOM 2312 N N . ALA A 1 308 ? -12.698 -21.804 2.720 1.00 68.56 308 ALA A N 1
ATOM 2313 C CA . ALA A 1 308 ? -13.972 -22.521 2.824 1.00 68.56 308 ALA A CA 1
ATOM 2314 C C . ALA A 1 308 ? -14.666 -22.274 4.173 1.00 68.56 308 ALA A C 1
ATOM 2316 O O . ALA A 1 308 ? -15.890 -22.196 4.254 1.00 68.56 308 ALA A O 1
ATOM 2317 N N . ARG A 1 309 ? -13.901 -22.160 5.267 1.00 68.31 309 ARG A N 1
ATOM 2318 C CA . ARG A 1 309 ? -14.444 -21.799 6.584 1.00 68.31 309 ARG A CA 1
ATOM 2319 C C . ARG A 1 309 ? -14.989 -20.369 6.587 1.00 68.31 309 ARG A C 1
ATOM 2321 O O . ARG A 1 309 ? -16.084 -20.172 7.095 1.00 68.31 309 ARG A O 1
ATOM 2328 N N . ALA A 1 310 ? -14.278 -19.411 5.993 1.00 66.69 310 ALA A N 1
ATOM 2329 C CA . ALA A 1 310 ? -14.738 -18.027 5.880 1.00 66.69 310 ALA A CA 1
ATOM 2330 C C . ALA A 1 310 ? -16.065 -17.919 5.110 1.00 66.69 310 ALA A C 1
ATOM 2332 O O . ALA A 1 310 ? -17.006 -17.322 5.625 1.00 66.69 310 ALA A O 1
ATOM 2333 N N . VAL A 1 311 ? -16.167 -18.566 3.942 1.00 72.88 311 VAL A N 1
ATOM 2334 C CA . VAL A 1 311 ? -17.402 -18.602 3.136 1.00 72.88 311 VAL A CA 1
ATOM 2335 C C . VAL A 1 311 ? -18.566 -19.202 3.931 1.00 72.88 311 VAL A C 1
ATOM 2337 O O . VAL A 1 311 ? -19.653 -18.634 3.950 1.00 72.88 311 VAL A O 1
ATOM 2340 N N . ARG A 1 312 ? -18.340 -20.314 4.645 1.00 73.12 312 ARG A N 1
ATOM 2341 C CA . ARG A 1 312 ? -19.378 -20.944 5.481 1.00 73.12 312 ARG A CA 1
ATOM 2342 C C . ARG A 1 312 ? -19.836 -20.045 6.624 1.00 73.12 312 ARG A C 1
ATOM 2344 O O . ARG A 1 312 ? -21.033 -19.925 6.852 1.00 73.12 312 ARG A O 1
ATOM 2351 N N . THR A 1 313 ? -18.904 -19.410 7.333 1.00 70.62 313 THR A N 1
AT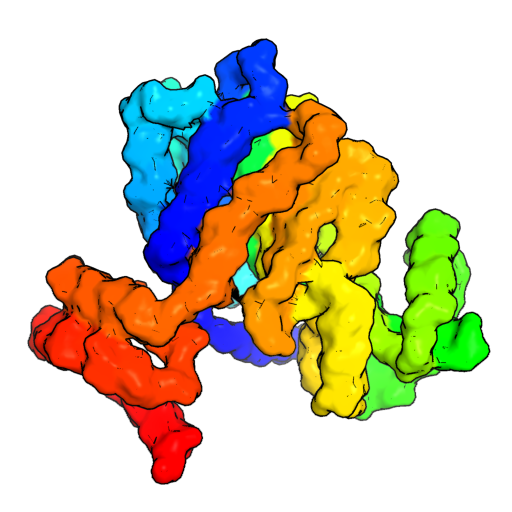OM 2352 C CA . THR A 1 313 ? -19.237 -18.478 8.419 1.00 70.62 313 THR A CA 1
ATOM 2353 C C . THR A 1 313 ? -20.074 -17.310 7.903 1.00 70.62 313 THR A C 1
ATOM 2355 O O . THR A 1 313 ? -21.084 -16.984 8.515 1.00 70.62 313 THR A O 1
ATOM 2358 N N . LEU A 1 314 ? -19.690 -16.733 6.762 1.00 68.88 314 LEU A N 1
ATOM 2359 C CA . LEU A 1 314 ? -20.401 -15.633 6.108 1.00 68.88 314 LEU A CA 1
ATOM 2360 C C . LEU A 1 314 ? -21.816 -16.011 5.688 1.00 68.88 314 LEU A C 1
ATOM 2362 O O . LEU A 1 314 ? -22.775 -15.338 6.058 1.00 68.88 314 LEU A O 1
ATOM 2366 N N . ALA A 1 315 ? -21.946 -17.133 4.980 1.00 74.75 315 ALA A N 1
ATOM 2367 C CA . ALA A 1 315 ? -23.240 -17.647 4.568 1.00 74.75 315 ALA A CA 1
ATOM 2368 C C . ALA A 1 315 ? -24.138 -17.897 5.789 1.00 74.75 315 ALA A C 1
ATOM 2370 O O . ALA A 1 315 ? -25.271 -17.421 5.816 1.00 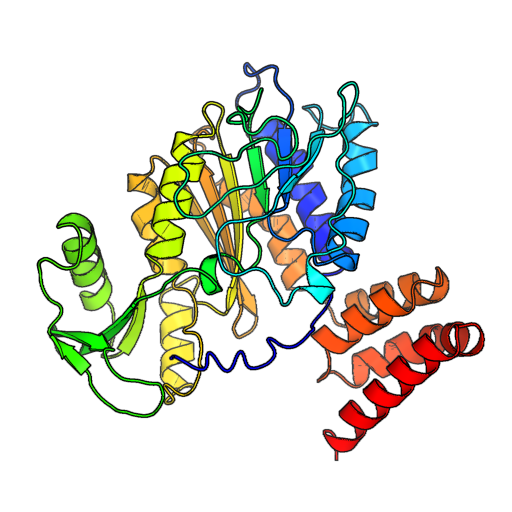74.75 315 ALA A O 1
ATOM 2371 N N . ASN A 1 316 ? -23.625 -18.543 6.841 1.00 74.00 316 ASN A N 1
ATOM 2372 C CA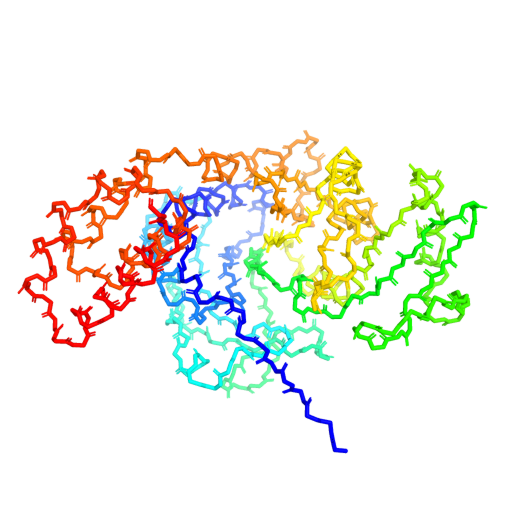 . ASN A 1 316 ? -24.385 -18.815 8.066 1.00 74.00 316 ASN A CA 1
ATOM 2373 C C . ASN A 1 316 ? -24.797 -17.545 8.830 1.00 74.00 316 ASN A C 1
ATOM 2375 O O . ASN A 1 316 ? -25.778 -17.568 9.567 1.00 74.00 316 ASN A O 1
ATOM 2379 N N . GLN A 1 317 ? -24.059 -16.446 8.671 1.00 68.94 317 GLN A N 1
ATOM 2380 C CA . GLN A 1 317 ? -24.400 -15.136 9.235 1.00 68.94 317 GLN A CA 1
ATOM 2381 C C . GLN A 1 317 ? -25.390 -14.350 8.357 1.00 68.94 317 GLN A C 1
ATOM 2383 O O . GLN A 1 317 ? -25.789 -13.250 8.728 1.00 68.94 317 GLN A O 1
ATOM 2388 N N . GLY A 1 318 ? -25.805 -14.909 7.214 1.00 69.31 318 GLY A N 1
ATOM 2389 C CA . GLY A 1 318 ? -26.716 -14.277 6.258 1.00 69.31 318 GLY A CA 1
ATOM 2390 C C . GLY A 1 318 ? -26.036 -13.297 5.299 1.00 69.31 318 GLY A C 1
ATOM 2391 O O . GLY A 1 318 ? -26.711 -12.706 4.458 1.00 69.31 318 GLY A O 1
ATOM 2392 N N . ASP A 1 319 ? -24.713 -13.143 5.372 1.00 65.81 319 ASP A N 1
ATOM 2393 C CA . ASP A 1 319 ? -23.947 -12.251 4.503 1.00 65.81 319 ASP A CA 1
ATOM 2394 C C . ASP A 1 319 ? -23.492 -12.991 3.237 1.00 65.81 319 ASP A C 1
ATOM 2396 O O . ASP A 1 319 ? -22.325 -13.348 3.039 1.00 65.81 319 ASP A O 1
ATOM 2400 N N . LEU A 1 320 ? -24.474 -13.276 2.376 1.00 71.25 320 LEU A N 1
ATOM 2401 C CA . LEU A 1 320 ? -24.263 -14.009 1.128 1.00 71.25 320 LEU A CA 1
ATOM 2402 C C . LEU A 1 320 ? -23.386 -13.224 0.138 1.00 71.25 320 LEU A C 1
ATOM 2404 O O . LEU A 1 320 ? -22.653 -13.830 -0.638 1.00 71.25 320 LEU A O 1
ATOM 2408 N N . SER A 1 321 ? -23.433 -11.887 0.181 1.00 64.38 321 SER A N 1
ATOM 2409 C CA . SER A 1 321 ? -22.643 -11.020 -0.701 1.00 64.38 321 SER A CA 1
ATOM 2410 C C . SER A 1 321 ? -21.155 -11.130 -0.385 1.00 64.38 321 SER A C 1
ATOM 2412 O O . SER A 1 321 ? -20.352 -11.345 -1.289 1.00 64.38 321 SER A O 1
ATOM 2414 N N . ALA A 1 322 ? -20.773 -11.059 0.893 1.00 60.53 322 ALA A N 1
ATOM 2415 C CA . ALA A 1 322 ? -19.384 -11.270 1.278 1.00 60.53 322 ALA A CA 1
ATOM 2416 C C . ALA A 1 322 ? -18.951 -12.733 1.080 1.00 60.53 322 ALA A C 1
ATOM 2418 O O . ALA A 1 322 ? -17.789 -12.997 0.769 1.00 60.53 322 ALA A O 1
ATOM 2419 N N . ALA A 1 323 ? -19.859 -13.706 1.239 1.00 70.00 323 ALA A N 1
ATOM 2420 C CA . ALA A 1 323 ? -19.552 -15.110 0.953 1.00 70.00 323 ALA A CA 1
ATOM 2421 C C . ALA A 1 323 ? -19.197 -15.321 -0.533 1.00 70.00 323 ALA A C 1
ATOM 2423 O O . ALA A 1 323 ? -18.225 -16.012 -0.843 1.00 70.00 323 ALA A O 1
ATOM 2424 N N . LEU A 1 324 ? -19.958 -14.691 -1.433 1.00 69.88 324 LEU A N 1
ATOM 2425 C CA . LEU A 1 324 ? -19.740 -14.697 -2.882 1.00 69.88 324 LEU A CA 1
ATOM 2426 C C . LEU A 1 324 ? -18.434 -14.012 -3.282 1.00 69.88 324 LEU A C 1
ATOM 2428 O O . LEU A 1 324 ? -17.666 -14.580 -4.049 1.00 69.88 324 LEU A O 1
ATOM 2432 N N . ALA A 1 325 ? -18.139 -12.860 -2.691 1.00 62.81 325 ALA A N 1
ATOM 2433 C CA . ALA A 1 325 ? -16.891 -12.123 -2.866 1.00 62.81 325 ALA A CA 1
ATOM 2434 C C . ALA A 1 325 ? -15.640 -13.003 -2.609 1.00 62.81 325 ALA A C 1
ATOM 2436 O O . ALA A 1 325 ? -14.720 -13.108 -3.429 1.00 62.81 325 ALA A O 1
ATOM 2437 N N . VAL A 1 326 ? -15.653 -13.768 -1.508 1.00 63.69 326 VAL A N 1
ATOM 2438 C CA . VAL A 1 326 ? -14.572 -14.714 -1.170 1.00 63.69 326 VAL A CA 1
ATOM 2439 C C . VAL A 1 326 ? -14.484 -15.882 -2.169 1.00 63.69 326 VAL A C 1
ATOM 2441 O O . VAL A 1 326 ? -13.386 -16.373 -2.433 1.00 63.69 326 VAL A O 1
ATOM 2444 N N . LEU A 1 327 ? -15.601 -16.331 -2.748 1.00 69.38 327 LEU A N 1
ATOM 2445 C CA . LEU A 1 327 ? -15.592 -17.352 -3.806 1.00 69.38 327 LEU A CA 1
ATOM 2446 C C . LEU A 1 327 ? -15.090 -16.800 -5.143 1.00 69.38 327 LEU A C 1
ATOM 2448 O O . LEU A 1 327 ? -14.331 -17.485 -5.824 1.00 69.38 327 LEU A O 1
ATOM 2452 N N . GLU A 1 328 ? -15.478 -15.579 -5.510 1.00 65.50 328 GLU A N 1
ATOM 2453 C CA . GLU A 1 328 ? -15.079 -14.910 -6.752 1.00 65.50 328 GLU A CA 1
ATOM 2454 C C . GLU A 1 328 ? -13.574 -14.663 -6.808 1.00 65.50 328 GLU A C 1
ATOM 2456 O O . GLU A 1 328 ? -12.940 -15.001 -7.809 1.00 65.50 328 GLU A O 1
ATOM 2461 N N . SER A 1 329 ? -12.972 -14.219 -5.701 1.00 59.16 329 SER A N 1
ATOM 2462 C CA . SER A 1 329 ? -11.508 -14.095 -5.581 1.00 59.16 329 SER A CA 1
ATOM 2463 C C . SER A 1 329 ? -10.759 -15.430 -5.732 1.00 59.16 329 SER A C 1
ATOM 2465 O O . SER A 1 329 ? -9.543 -15.458 -5.912 1.00 59.16 329 SER A O 1
ATOM 2467 N N . SER A 1 330 ? -11.480 -16.552 -5.670 1.00 64.06 330 SER A N 1
ATOM 2468 C CA . SER A 1 330 ? -10.966 -17.914 -5.800 1.00 64.06 330 SER A CA 1
ATOM 2469 C C . SER A 1 330 ? -11.667 -18.690 -6.924 1.00 64.06 330 SER A C 1
ATOM 2471 O O . SER A 1 330 ? -11.703 -19.920 -6.876 1.00 64.06 330 SER A O 1
ATOM 2473 N N . GLY A 1 331 ? -12.212 -17.993 -7.933 1.00 58.47 331 GLY A N 1
ATOM 2474 C CA . GLY A 1 331 ? -13.112 -18.542 -8.961 1.00 58.47 331 GLY A CA 1
ATOM 2475 C C . GLY A 1 331 ? -12.567 -19.712 -9.795 1.00 58.47 331 GLY A C 1
ATOM 2476 O O . GLY A 1 331 ? -13.321 -20.350 -10.522 1.00 58.47 331 GLY A O 1
ATOM 2477 N N . HIS A 1 332 ? -11.282 -20.038 -9.658 1.00 59.09 332 HIS A N 1
ATOM 2478 C CA . HIS A 1 332 ? -10.621 -21.178 -10.298 1.00 59.09 332 HIS A CA 1
ATOM 2479 C C . HIS A 1 332 ? -10.495 -22.424 -9.398 1.00 59.09 332 HIS A C 1
ATOM 2481 O O . HIS A 1 332 ? -9.903 -23.417 -9.818 1.00 59.09 332 HIS A O 1
ATOM 2487 N N . ASP A 1 333 ? -10.995 -22.396 -8.156 1.00 67.12 333 ASP A N 1
ATOM 2488 C CA . ASP A 1 333 ? -10.874 -23.502 -7.197 1.00 67.12 333 ASP A CA 1
ATOM 2489 C C . ASP A 1 333 ? -12.223 -24.221 -6.972 1.00 67.12 333 ASP A C 1
ATOM 2491 O O . ASP A 1 333 ? -12.934 -23.949 -6.000 1.00 67.12 333 ASP A O 1
ATOM 2495 N N . PRO A 1 334 ? -12.592 -25.205 -7.816 1.00 69.00 334 PRO A N 1
ATOM 2496 C CA . PRO A 1 334 ? -13.845 -25.948 -7.660 1.00 69.00 334 PRO A CA 1
ATOM 2497 C C . PRO A 1 334 ? -13.888 -26.793 -6.376 1.00 69.00 334 PRO A C 1
ATOM 2499 O O . PRO A 1 334 ? -14.948 -27.279 -5.976 1.00 69.00 334 PRO A O 1
ATOM 2502 N N . ALA A 1 335 ? -12.752 -27.022 -5.708 1.00 70.38 335 ALA A N 1
ATOM 2503 C CA . ALA A 1 335 ? -12.729 -27.692 -4.411 1.00 70.38 335 ALA A CA 1
ATOM 2504 C C . ALA A 1 335 ? -13.105 -26.739 -3.262 1.00 70.38 335 ALA A C 1
ATOM 2506 O O . ALA A 1 335 ? -13.678 -27.195 -2.274 1.00 70.38 335 ALA A O 1
ATOM 2507 N N . LEU A 1 336 ? -12.845 -25.433 -3.397 1.00 75.31 336 LEU A N 1
ATOM 2508 C CA . LEU A 1 336 ? -13.336 -24.422 -2.458 1.00 75.31 336 LEU A CA 1
ATOM 2509 C C . LEU A 1 336 ? -14.867 -24.356 -2.473 1.00 75.31 336 LEU A C 1
ATOM 2511 O O . LEU A 1 336 ? -15.482 -24.429 -1.410 1.00 75.31 336 LEU A O 1
ATOM 2515 N N . LEU A 1 337 ? -15.466 -24.275 -3.668 1.00 78.56 337 LEU A N 1
ATOM 2516 C CA . LEU A 1 337 ? -16.922 -24.246 -3.828 1.00 78.56 337 LEU A CA 1
ATOM 2517 C C . LEU A 1 337 ? -17.562 -25.475 -3.178 1.00 78.56 337 LEU A C 1
ATOM 2519 O O . LEU A 1 337 ? -18.442 -25.337 -2.336 1.00 78.56 337 LEU A O 1
ATOM 2523 N N . ARG A 1 338 ? -17.053 -26.674 -3.490 1.00 79.69 338 ARG A N 1
ATOM 2524 C CA . ARG A 1 338 ? -17.529 -27.927 -2.883 1.00 79.69 338 ARG A CA 1
ATOM 2525 C C . ARG A 1 338 ? -17.444 -27.917 -1.357 1.00 79.69 338 ARG A C 1
ATOM 2527 O O . ARG A 1 338 ? -18.364 -28.377 -0.697 1.00 79.69 338 ARG A O 1
ATOM 2534 N N . ALA A 1 339 ? -16.367 -27.374 -0.791 1.00 77.12 339 ALA A N 1
ATOM 2535 C CA . ALA A 1 339 ? -16.169 -27.332 0.657 1.00 77.12 339 ALA A CA 1
ATOM 2536 C C . ALA A 1 339 ? -17.070 -26.316 1.389 1.00 77.12 339 ALA A C 1
ATOM 2538 O O . ALA A 1 339 ? -17.193 -26.390 2.616 1.00 77.12 339 ALA A O 1
ATOM 2539 N N . ALA A 1 340 ? -17.671 -25.364 0.669 1.00 81.25 340 ALA A N 1
ATOM 2540 C CA . ALA A 1 340 ? -18.535 -24.326 1.229 1.00 81.25 340 ALA A CA 1
ATOM 2541 C C . ALA A 1 340 ? -20.002 -24.403 0.762 1.00 81.25 340 ALA A C 1
ATOM 2543 O O . ALA A 1 340 ? -20.835 -23.658 1.281 1.00 81.25 340 ALA A O 1
ATOM 2544 N N . TRP A 1 341 ? -20.315 -25.302 -0.178 1.00 82.75 341 TRP A N 1
ATOM 2545 C CA . TRP A 1 341 ? -21.597 -25.371 -0.882 1.00 82.75 341 TRP A CA 1
ATOM 2546 C C . TRP A 1 341 ? -22.799 -25.488 0.049 1.00 82.75 341 TRP A C 1
ATOM 2548 O O . TRP A 1 341 ? -23.750 -24.733 -0.109 1.00 82.75 341 TRP A O 1
ATOM 2558 N N . ASP A 1 342 ? -22.744 -26.367 1.048 1.00 81.88 342 ASP A N 1
ATOM 2559 C CA . ASP A 1 342 ? -23.904 -26.636 1.906 1.00 81.88 342 ASP A CA 1
ATOM 2560 C C . ASP A 1 342 ? -24.380 -25.385 2.659 1.00 81.88 342 ASP A C 1
ATOM 2562 O O . ASP A 1 342 ? -25.579 -25.125 2.742 1.00 81.88 342 ASP A O 1
ATOM 2566 N N . ALA A 1 343 ? -23.444 -24.567 3.153 1.00 80.31 343 ALA A N 1
ATOM 2567 C CA . ALA A 1 343 ? -23.778 -23.315 3.830 1.00 80.31 343 ALA A CA 1
ATOM 2568 C C . ALA A 1 343 ? -24.300 -22.260 2.842 1.00 80.31 343 ALA A C 1
ATOM 2570 O O . ALA A 1 343 ? -25.268 -21.565 3.133 1.00 80.31 343 ALA A O 1
ATOM 2571 N N . LEU A 1 344 ? -23.690 -22.164 1.655 1.00 79.25 344 LEU A N 1
ATOM 2572 C CA . LEU A 1 344 ? -24.121 -21.231 0.611 1.00 79.25 344 LEU A CA 1
ATOM 2573 C C . LEU A 1 344 ? -25.518 -21.553 0.094 1.00 79.25 344 LEU A C 1
ATOM 2575 O O . LEU A 1 344 ? -26.349 -20.658 0.004 1.00 79.25 344 LEU A O 1
ATOM 2579 N N . ALA A 1 345 ? -25.781 -22.819 -0.229 1.00 80.06 345 ALA A N 1
ATOM 2580 C CA . ALA A 1 345 ? -27.063 -23.276 -0.741 1.00 80.06 345 ALA A CA 1
ATOM 2581 C C . ALA A 1 345 ? -28.171 -23.050 0.292 1.00 80.06 345 ALA A C 1
ATOM 2583 O O . ALA A 1 345 ? -29.236 -22.542 -0.053 1.00 80.06 345 ALA A O 1
ATOM 2584 N N . HIS A 1 346 ? -27.903 -23.356 1.566 1.00 80.00 346 HIS A N 1
ATOM 2585 C CA . HIS A 1 346 ? -28.854 -23.103 2.644 1.00 80.00 346 HIS A CA 1
ATOM 2586 C C . HIS A 1 346 ? -29.196 -21.613 2.771 1.00 80.00 346 HIS A C 1
ATOM 2588 O O . HIS A 1 346 ? -30.371 -21.250 2.804 1.00 80.00 346 HIS A O 1
ATOM 2594 N N . SER A 1 347 ? -28.190 -20.739 2.772 1.00 77.12 347 SER A N 1
ATOM 2595 C CA . SER A 1 347 ? -28.413 -19.296 2.894 1.00 77.12 347 SER A CA 1
ATOM 2596 C C . SER A 1 347 ? -29.002 -18.668 1.633 1.00 77.12 347 SER A C 1
ATOM 2598 O O . SER A 1 347 ? -29.767 -17.714 1.737 1.00 77.12 347 SER A O 1
ATOM 2600 N N . ALA A 1 348 ? -28.716 -19.213 0.448 1.00 74.94 348 ALA A N 1
ATOM 2601 C CA . ALA A 1 348 ? -29.289 -18.761 -0.818 1.00 74.94 348 ALA A CA 1
ATOM 2602 C C . ALA A 1 348 ? -30.803 -18.992 -0.885 1.00 74.94 348 ALA A C 1
ATOM 2604 O O . ALA A 1 348 ? -31.529 -18.130 -1.366 1.00 74.94 348 ALA A O 1
ATOM 2605 N N . VAL A 1 349 ? -31.293 -20.108 -0.334 1.00 75.38 349 VAL A N 1
ATOM 2606 C CA . VAL A 1 349 ? -32.737 -20.403 -0.237 1.00 75.38 349 VAL A CA 1
ATOM 2607 C C . VAL A 1 349 ? -33.486 -19.344 0.582 1.00 75.38 349 VAL A C 1
ATOM 2609 O O . VAL A 1 349 ? -34.669 -19.104 0.351 1.00 75.38 349 VAL A O 1
ATOM 2612 N N . ILE A 1 350 ? -32.799 -18.703 1.528 1.00 73.38 350 ILE A N 1
ATOM 2613 C CA . ILE A 1 350 ? -33.360 -17.706 2.449 1.00 73.38 350 ILE A CA 1
ATOM 2614 C C . ILE A 1 350 ? -33.049 -16.271 1.964 1.00 73.38 350 ILE A C 1
ATOM 2616 O O . ILE A 1 350 ? -33.579 -15.295 2.495 1.00 73.38 350 ILE A O 1
ATOM 2620 N N . ALA A 1 351 ? -32.202 -16.121 0.941 1.00 67.81 351 ALA A N 1
ATOM 2621 C CA . ALA A 1 351 ? -31.740 -14.833 0.446 1.00 67.81 351 ALA A CA 1
ATOM 2622 C C . ALA A 1 351 ? -32.794 -14.109 -0.406 1.00 67.81 351 ALA A C 1
ATOM 2624 O O . ALA A 1 351 ? -33.745 -14.692 -0.928 1.00 67.81 351 ALA A O 1
ATOM 2625 N N . SER A 1 352 ? -32.598 -12.801 -0.596 1.00 70.00 352 SER A N 1
ATOM 2626 C CA . SER A 1 352 ? -33.441 -12.020 -1.501 1.00 70.00 352 SER A CA 1
ATOM 2627 C C . SER A 1 352 ? -33.336 -12.534 -2.952 1.00 70.00 352 SER A C 1
ATOM 2629 O O . SER A 1 352 ? -32.295 -13.078 -3.347 1.00 70.00 352 SER A O 1
ATOM 2631 N N . PRO A 1 353 ? -34.367 -12.323 -3.795 1.00 75.62 353 PRO A N 1
ATOM 2632 C CA . PRO A 1 353 ? -34.337 -12.748 -5.197 1.00 75.62 353 PRO A CA 1
ATOM 2633 C C . PRO A 1 353 ? -33.145 -12.185 -5.988 1.00 75.62 353 PRO A C 1
ATOM 2635 O O . PRO A 1 353 ? -32.591 -12.870 -6.844 1.00 75.62 353 PRO A O 1
ATOM 2638 N N . ALA A 1 354 ? -32.710 -10.960 -5.671 1.00 67.81 354 ALA A N 1
ATOM 2639 C CA . ALA A 1 354 ? -31.560 -10.320 -6.311 1.00 67.81 354 ALA A CA 1
ATOM 2640 C C . ALA A 1 354 ? -30.230 -11.025 -5.981 1.00 67.81 354 ALA A C 1
ATOM 2642 O O . ALA A 1 354 ? -29.412 -11.241 -6.873 1.00 67.81 354 ALA A O 1
ATOM 2643 N N . LEU A 1 355 ? -30.033 -11.432 -4.722 1.00 63.22 355 LEU A N 1
ATOM 2644 C CA . LEU A 1 355 ? -28.840 -12.169 -4.285 1.00 63.22 355 LEU A CA 1
ATOM 2645 C C . LEU A 1 355 ? -28.820 -13.599 -4.840 1.00 63.22 355 LEU A C 1
ATOM 2647 O O . LEU A 1 355 ? -27.775 -14.089 -5.261 1.00 63.22 355 LEU A O 1
ATOM 2651 N N . SER A 1 356 ? -29.987 -14.244 -4.912 1.00 71.56 356 SER A N 1
ATOM 2652 C CA . SER A 1 356 ? -30.129 -15.559 -5.551 1.00 71.56 356 SER A CA 1
ATOM 2653 C C . SER A 1 356 ? -29.765 -15.510 -7.039 1.00 71.56 356 SER A C 1
ATOM 2655 O O . SER A 1 356 ? -29.061 -16.389 -7.535 1.00 71.56 356 SER A O 1
ATOM 2657 N N . ALA A 1 357 ? -30.185 -14.454 -7.746 1.00 75.38 357 ALA A N 1
ATOM 2658 C CA . ALA A 1 357 ? -29.830 -14.239 -9.146 1.00 75.38 357 ALA A CA 1
ATOM 2659 C C . ALA A 1 357 ? -28.322 -13.994 -9.343 1.00 75.38 357 ALA A C 1
ATOM 2661 O O . ALA A 1 357 ? -27.747 -14.506 -10.301 1.00 75.38 357 ALA A O 1
ATOM 2662 N N . GLN A 1 358 ? -27.663 -13.266 -8.431 1.00 67.56 358 GLN A N 1
ATOM 2663 C CA . GLN A 1 358 ? -26.205 -13.082 -8.466 1.00 67.56 358 GLN A CA 1
ATOM 2664 C C . GLN A 1 358 ? -25.447 -14.403 -8.289 1.00 67.56 358 GLN A C 1
ATOM 2666 O O . GLN A 1 358 ? -24.523 -14.673 -9.057 1.00 67.56 358 GLN A O 1
ATOM 2671 N N . LEU A 1 359 ? -25.859 -15.242 -7.332 1.00 71.00 359 LEU A N 1
ATOM 2672 C CA . LEU A 1 359 ? -25.273 -16.572 -7.129 1.00 71.00 359 LEU A CA 1
ATOM 2673 C C . LEU A 1 359 ? -25.461 -17.464 -8.365 1.00 71.00 359 LEU A C 1
ATOM 2675 O O . LEU A 1 359 ? -24.509 -18.112 -8.794 1.00 71.00 359 LEU A O 1
ATOM 2679 N N . GLY A 1 360 ? -26.660 -17.468 -8.958 1.00 76.56 360 GLY A N 1
ATOM 2680 C CA . GLY A 1 360 ? -26.940 -18.198 -10.199 1.00 76.56 360 GLY A CA 1
ATOM 2681 C C . GLY A 1 360 ? -26.045 -17.740 -11.352 1.00 76.56 360 GLY A C 1
ATOM 2682 O O . GLY A 1 360 ? -25.341 -18.550 -11.945 1.00 76.56 360 GLY A O 1
ATOM 2683 N N . ALA A 1 361 ? -25.968 -16.428 -11.590 1.00 75.69 361 ALA A N 1
ATOM 2684 C CA . ALA A 1 361 ? -25.118 -15.860 -12.635 1.00 75.69 361 ALA A CA 1
ATOM 2685 C C . ALA A 1 361 ? -23.624 -16.158 -12.420 1.00 75.69 361 ALA A C 1
ATOM 2687 O O . ALA A 1 361 ? -22.876 -16.308 -13.385 1.00 75.69 361 ALA A O 1
ATOM 2688 N N . TRP A 1 362 ? -23.166 -16.225 -11.168 1.00 74.06 362 TRP A N 1
ATOM 2689 C CA . TRP A 1 362 ? -21.802 -16.642 -10.854 1.00 74.06 362 TRP A CA 1
ATOM 2690 C C . TRP A 1 362 ? -21.567 -18.126 -11.164 1.00 74.06 362 TRP A C 1
ATOM 2692 O O . TRP A 1 362 ? -20.582 -18.456 -11.824 1.00 74.06 362 TRP A O 1
ATOM 2702 N N . LEU A 1 363 ? -22.481 -19.013 -10.754 1.00 73.19 363 LEU A N 1
ATOM 2703 C CA . LEU A 1 363 ? -22.401 -20.449 -11.051 1.00 73.19 363 LEU A CA 1
ATOM 2704 C C . LEU A 1 363 ? -22.377 -20.718 -12.557 1.00 73.19 363 LEU A C 1
ATOM 2706 O O . LEU A 1 363 ? -21.567 -21.523 -13.017 1.00 73.19 363 LEU A O 1
ATOM 2710 N N . ASP A 1 364 ? -23.193 -20.001 -13.325 1.00 75.62 364 ASP A N 1
ATOM 2711 C CA . ASP A 1 364 ? -23.213 -20.097 -14.785 1.00 75.62 364 ASP A CA 1
ATOM 2712 C C . ASP A 1 364 ? -21.862 -19.680 -15.390 1.00 75.62 364 ASP A C 1
ATOM 2714 O O . ASP A 1 364 ? -21.332 -20.363 -16.266 1.00 75.62 364 ASP A O 1
ATOM 2718 N N . ARG A 1 365 ? -21.232 -18.608 -14.880 1.00 72.56 365 ARG A N 1
ATOM 2719 C CA . ARG A 1 365 ? -19.886 -18.186 -15.319 1.00 72.56 365 ARG A CA 1
ATOM 2720 C C . ARG A 1 365 ? -18.809 -19.215 -14.989 1.00 72.56 365 ARG A C 1
ATOM 2722 O O . ARG A 1 365 ? -17.905 -19.426 -15.794 1.00 72.56 365 ARG A O 1
ATOM 2729 N N . VAL A 1 366 ? -18.857 -19.819 -13.804 1.00 66.38 366 VAL A N 1
ATOM 2730 C CA . VAL A 1 366 ? -17.853 -20.807 -13.382 1.00 66.38 366 VAL A CA 1
ATOM 2731 C C . VAL A 1 366 ? -18.011 -22.094 -14.186 1.00 66.38 366 VAL A C 1
ATOM 2733 O O . VAL A 1 366 ? -17.035 -22.601 -14.730 1.00 66.38 366 VAL A O 1
ATOM 2736 N N . THR A 1 367 ? -19.236 -22.593 -14.334 1.00 69.75 367 THR A N 1
ATOM 2737 C CA . THR A 1 367 ? -19.510 -23.817 -15.103 1.00 69.75 367 THR A CA 1
ATOM 2738 C C . THR A 1 367 ? -19.234 -23.653 -16.597 1.00 69.75 367 THR A C 1
ATOM 2740 O O . THR A 1 367 ? -18.706 -24.573 -17.207 1.00 69.75 367 THR A O 1
ATOM 2743 N N . ALA A 1 368 ? -19.465 -22.474 -17.184 1.00 69.00 368 ALA A N 1
ATOM 2744 C CA . ALA A 1 368 ? -19.089 -22.203 -18.575 1.00 69.00 368 ALA A CA 1
ATOM 2745 C C . ALA A 1 368 ? -17.565 -22.216 -18.819 1.00 69.00 368 ALA A C 1
ATOM 2747 O O . ALA A 1 368 ? -17.125 -22.472 -19.937 1.00 69.00 368 ALA A O 1
ATOM 2748 N N . ASN A 1 369 ? -16.760 -21.946 -17.784 1.00 52.81 369 ASN A N 1
ATOM 2749 C CA . ASN A 1 369 ? -15.298 -21.853 -17.864 1.00 52.81 369 ASN A CA 1
ATOM 2750 C C . ASN A 1 369 ? -14.560 -23.094 -17.327 1.00 52.81 369 ASN A C 1
ATOM 2752 O O . ASN A 1 369 ? -13.329 -23.129 -17.356 1.00 52.81 369 ASN A O 1
ATOM 2756 N N . THR A 1 370 ? -15.283 -24.109 -16.844 1.00 45.88 370 THR A N 1
ATOM 2757 C CA . THR A 1 370 ? -14.704 -25.376 -16.371 1.00 45.88 370 THR A CA 1
ATOM 2758 C C . THR A 1 370 ? -15.366 -26.526 -17.144 1.00 45.88 370 THR A C 1
ATOM 2760 O O . THR A 1 370 ? -16.533 -26.798 -16.870 1.00 45.88 370 THR A O 1
ATOM 2763 N N . PRO A 1 371 ? -14.689 -27.141 -18.136 1.00 42.28 371 PRO A N 1
ATOM 2764 C CA . PRO A 1 371 ? -15.276 -28.186 -18.981 1.00 42.28 371 PRO A CA 1
ATOM 2765 C C . PRO A 1 371 ? -15.592 -29.487 -18.237 1.00 42.28 371 PRO A C 1
ATOM 2767 O O . PRO A 1 371 ? -14.910 -29.785 -17.224 1.00 42.28 371 PRO A O 1
#

Sequence (371 aa):
MTHSMLAPTSLADGHGPQWAAAVADLVDRAGAAFDPAVQGCLTVMDLEPWRRADAWWLRNRLEPLAHAKVSQRAVRYVPCVGPGPKPAEAQAQALADAWSAGAPPVTLDWPAHKAAPHCAHSGHAWVPDGPVLILAGELAQRLPQDLMLAHHGEIKLWAGEPGAQAWQAVDATRHSPWVTQSVLGYAQGLPSAMFSLPLGYWRFLEKAVAWAAHGVLVLSRAPGWSSLADFREDAATRADVSAEIPPVNFHWLAQQAPRLGASAHAVHAGRSDAVQLLGAGLDSGNNMLALLTDPLRSALQSSRADRARAVRTLANQGDLSAALAVLESSGHDPALLRAAWDALAHSAVIASPALSAQLGAWLDRVTANTP

pLDDT: mean 78.2, std 15.25, range [24.58, 97.25]

Radius of gyration: 21.38 Å; chains: 1; bounding box: 57×50×58 Å

Secondary structure (DSSP, 8-state):
---------------HHHHHHHHHHHHHHHHHHS-TT--S-EEEEES-TT-HHHHHHHHHHHHHHHHSTTSSS-EEEEEEE-SSPPS-HHHHT-PPPPEETTB----EE--TT-SS-EETTT-PBP--SS-EEEEEETHHHHS--EEEEEETTEEEEE-SPTT---EEEPPTTSS-HHHHHHHHHHHTTSSS-EEEE-HHHHHHHHHHHHH-TT-EEEEEEEEEESSHHHHHHHHHH------SSPPEEHHHHHHHGGGGTEEEEEEEETTTEEEEEEEES----TTHHHHHHHHHHHHHT--HHHHHHHHHHHHHTT-HHHHHHHHHTTTT-HHHHHHHHHHHHHHHHHS-HHHHHHHHHHHHHHHHH--

Foldseek 3Di:
DDPPPPDDPPPLQDLFLLLLLLVLVLQLLVLVQFDLVQQFAAEEEEQPQLSVRSVVSNCVSVVCVQVDPSRSGHYWYEYENHEADDPDPVSVPDGDWTDGDPDDGFYWYDYLPDLAIATPVPRHGDAGSAEYEYACEAVLQRFDKWKWWQDPLFIWTDPDDQPDDDTHGDDCPPDDVVLVVLVSVVSVPDDGFIDIGSVSVVVVVLSVLVRRPRKYKYKYKWFADQDPVLRVVCRVVDPDPNDPIGGGHNNSVQVCLVVSQKHKHKDDLPNGMIIMIIIHNGDPPPCSNVVSCVSVNPSSVDDLLNLLVSLLVCLQVLNLVSSVSSCSVVLVDVVSCVSNVVSNVVSLVVDDPVSVVVVVVSVVVSVVVPD